Protein AF-A0A7X5CU36-F1 (afdb_monomer)

pLDDT: mean 70.58, std 16.24, range [32.16, 91.88]

Secondary structure (DSSP, 8-state):
------HHHHHHHHHHHHHHHHHHHHTTT---HHHHHHHHHHHHHHHHHHHHHHHHHHHHHHHHTT-PPPGGGGSTTTGGGGGS-HHHHHHHHHHHHHHHHHHHHHTS-HHHHGGG-HHIIIIIHHHHHHHHHHHHHHHHHHHHHHHHHHHHHHHHHHHHHH----HHHHHHHHGGGSTTTHHHHHHHHHHHHHHHHHHHHHHHHHHHHHTTSSSS--------------

Structure (mmCIF, N/CA/C/O backbone):
data_AF-A0A7X5CU36-F1
#
_entry.id   AF-A0A7X5CU36-F1
#
loop_
_atom_site.group_PDB
_atom_site.id
_atom_site.type_symbol
_atom_site.label_atom_id
_atom_site.label_alt_id
_atom_site.label_comp_id
_atom_site.label_asym_id
_atom_site.label_entity_id
_atom_site.label_seq_id
_atom_site.pdbx_PDB_ins_code
_atom_site.Cartn_x
_atom_site.Cartn_y
_atom_site.Cartn_z
_atom_site.occupancy
_atom_site.B_iso_or_equiv
_atom_site.auth_seq_id
_atom_site.auth_comp_id
_atom_site.auth_asym_id
_atom_site.auth_atom_id
_atom_site.pdbx_PDB_model_num
ATOM 1 N N . MET A 1 1 ? -14.085 -12.332 20.920 1.00 33.94 1 MET A N 1
ATOM 2 C CA . MET A 1 1 ? -12.745 -12.066 21.495 1.00 33.94 1 MET A CA 1
ATOM 3 C C . MET A 1 1 ? -11.730 -11.902 20.365 1.00 33.94 1 MET A C 1
ATOM 5 O O . MET A 1 1 ? -11.488 -12.863 19.649 1.00 33.94 1 MET A O 1
ATOM 9 N N . SER A 1 2 ? -11.186 -10.697 20.150 1.00 32.16 2 SER A N 1
ATOM 10 C CA . SER A 1 2 ? -10.068 -10.487 19.207 1.00 32.16 2 SER A CA 1
ATOM 11 C C . SER A 1 2 ? -8.787 -11.096 19.803 1.00 32.16 2 SER A C 1
ATOM 13 O O . SER A 1 2 ? -8.556 -10.913 21.005 1.00 32.16 2 SER A O 1
ATOM 15 N N . PRO A 1 3 ? -7.966 -11.843 19.040 1.00 40.19 3 PRO A N 1
ATOM 16 C CA . PRO A 1 3 ? -6.739 -12.416 19.572 1.00 40.19 3 PRO A CA 1
ATOM 17 C C . PRO A 1 3 ? -5.771 -11.280 19.917 1.00 40.19 3 PRO A C 1
ATOM 19 O O . PRO A 1 3 ? -5.198 -10.635 19.041 1.00 40.19 3 PRO A O 1
ATOM 22 N N . LYS A 1 4 ? -5.581 -11.029 21.219 1.00 43.53 4 LYS A N 1
ATOM 23 C CA . LYS A 1 4 ? -4.542 -10.127 21.726 1.00 43.53 4 LYS A CA 1
ATOM 24 C C . LYS A 1 4 ? -3.194 -10.634 21.212 1.00 43.53 4 LYS A C 1
ATOM 26 O O . LYS A 1 4 ? -2.665 -11.618 21.722 1.00 43.53 4 LYS A O 1
ATOM 31 N N . THR A 1 5 ? -2.624 -9.968 20.209 1.00 45.41 5 THR A N 1
ATOM 32 C CA . THR A 1 5 ? -1.250 -10.236 19.769 1.00 45.41 5 THR A CA 1
ATOM 33 C C . THR A 1 5 ? -0.328 -10.115 20.979 1.00 45.41 5 THR A C 1
ATOM 35 O O . THR A 1 5 ? -0.226 -9.035 21.571 1.00 45.41 5 THR A O 1
ATOM 38 N N . SER A 1 6 ? 0.297 -11.229 21.357 1.00 52.56 6 SER A N 1
ATOM 39 C CA . SER A 1 6 ? 1.203 -11.340 22.500 1.00 52.56 6 SER A CA 1
ATOM 40 C C . SER A 1 6 ? 2.282 -10.241 22.473 1.00 52.56 6 SER A C 1
ATOM 42 O O . SER A 1 6 ? 2.767 -9.900 21.391 1.00 52.56 6 SER A O 1
ATOM 44 N N . PRO A 1 7 ? 2.722 -9.704 23.629 1.00 46.00 7 PRO A N 1
ATOM 45 C CA . PRO A 1 7 ? 3.858 -8.781 23.703 1.00 46.00 7 PRO A CA 1
ATOM 46 C C . PRO A 1 7 ? 5.103 -9.312 22.975 1.00 46.00 7 PRO A C 1
ATOM 48 O O . PRO A 1 7 ? 5.815 -8.540 22.340 1.00 46.00 7 PRO A O 1
ATOM 51 N N . LYS A 1 8 ? 5.300 -10.640 22.966 1.00 42.56 8 LYS A N 1
ATOM 52 C CA . LYS A 1 8 ? 6.373 -11.317 22.219 1.00 42.56 8 LYS A CA 1
ATOM 53 C C . LYS A 1 8 ? 6.189 -11.215 20.699 1.00 42.56 8 LYS A C 1
ATOM 55 O O . LYS A 1 8 ? 7.165 -11.036 19.981 1.00 42.56 8 LYS A O 1
ATOM 60 N N . ALA A 1 9 ? 4.947 -11.260 20.210 1.00 42.34 9 ALA A N 1
ATOM 61 C CA . ALA A 1 9 ? 4.628 -11.080 18.792 1.00 42.34 9 ALA A CA 1
ATOM 62 C C . ALA A 1 9 ? 4.864 -9.630 18.340 1.00 42.34 9 ALA A C 1
ATOM 64 O O . ALA A 1 9 ? 5.397 -9.400 17.261 1.00 42.34 9 ALA A O 1
ATOM 65 N N . ARG A 1 10 ? 4.553 -8.647 19.194 1.00 43.94 10 ARG A N 1
ATOM 66 C CA . ARG A 1 10 ? 4.841 -7.225 18.933 1.00 43.94 10 ARG A CA 1
ATOM 67 C C . ARG A 1 10 ? 6.340 -6.936 18.881 1.00 43.94 10 ARG A C 1
ATOM 69 O O . ARG A 1 10 ? 6.784 -6.188 18.019 1.00 43.94 10 ARG A O 1
ATOM 76 N N . LEU A 1 11 ? 7.115 -7.574 19.758 1.00 44.25 11 LEU A N 1
ATOM 77 C CA . LEU A 1 11 ? 8.575 -7.468 19.786 1.00 44.25 11 LEU A CA 1
ATOM 78 C C . LEU A 1 11 ? 9.227 -8.174 18.586 1.00 44.25 11 LEU A C 1
ATOM 80 O O . LEU A 1 11 ? 10.192 -7.656 18.038 1.00 44.25 11 LEU A O 1
ATOM 84 N N . CYS A 1 12 ? 8.652 -9.288 18.115 1.00 46.81 12 CYS A N 1
ATOM 85 C CA . CYS A 1 12 ? 9.064 -9.925 16.860 1.00 46.81 12 CYS A CA 1
ATOM 86 C C . CYS A 1 12 ? 8.764 -9.045 15.644 1.00 46.81 12 CYS A C 1
ATOM 88 O O . CYS A 1 12 ? 9.614 -8.927 14.775 1.00 46.81 12 CYS A O 1
ATOM 90 N N . ILE A 1 13 ? 7.597 -8.394 15.590 1.00 50.75 13 ILE A N 1
ATOM 91 C CA . ILE A 1 13 ? 7.241 -7.479 14.493 1.00 50.75 13 ILE A CA 1
ATOM 92 C C . ILE A 1 13 ? 8.153 -6.245 14.504 1.00 50.75 13 ILE A C 1
ATOM 94 O O . ILE A 1 13 ? 8.653 -5.847 13.458 1.00 50.75 13 ILE A O 1
ATOM 98 N N . LEU A 1 14 ? 8.433 -5.668 15.676 1.00 45.59 14 LEU A N 1
ATOM 99 C CA . LEU A 1 14 ? 9.357 -4.539 15.806 1.00 45.59 14 LEU A CA 1
ATOM 100 C C . LEU A 1 14 ? 10.794 -4.939 15.431 1.00 45.59 14 LEU A C 1
ATOM 102 O O . LEU A 1 14 ? 11.442 -4.243 14.654 1.00 45.59 14 LEU A O 1
ATOM 106 N N . GLY A 1 15 ? 11.270 -6.085 15.929 1.00 44.53 15 GLY A N 1
ATOM 107 C CA . GLY A 1 15 ? 12.578 -6.643 15.578 1.00 44.53 15 GLY A CA 1
ATOM 108 C C . GLY A 1 15 ? 12.691 -6.967 14.089 1.00 44.53 15 GLY A C 1
ATOM 109 O O . GLY A 1 15 ? 13.729 -6.726 13.485 1.00 44.53 15 GLY A O 1
ATOM 110 N N . PHE A 1 16 ? 11.601 -7.418 13.474 1.00 54.62 16 PHE A N 1
ATOM 111 C CA . PHE A 1 16 ? 11.502 -7.661 12.041 1.00 54.62 16 PHE A CA 1
ATOM 112 C C . PHE A 1 16 ? 11.561 -6.361 11.229 1.00 54.62 16 PHE A C 1
ATOM 114 O O . PHE A 1 16 ? 12.322 -6.287 10.272 1.00 54.62 16 PHE A O 1
ATOM 121 N N . VAL A 1 17 ? 10.854 -5.301 11.631 1.00 53.34 17 VAL A N 1
ATOM 122 C CA . VAL A 1 17 ? 10.931 -3.994 10.951 1.00 53.34 17 VAL A CA 1
ATOM 123 C C . VAL A 1 17 ? 12.330 -3.379 11.073 1.00 53.34 17 VAL A C 1
ATOM 125 O O . VAL A 1 17 ? 12.865 -2.863 10.092 1.00 53.34 17 VAL A O 1
ATOM 128 N N . VAL A 1 18 ? 12.967 -3.491 12.241 1.00 51.66 18 VAL A N 1
ATOM 129 C CA . VAL A 1 18 ? 14.360 -3.056 12.430 1.00 51.66 18 VAL A CA 1
ATOM 130 C C . VAL A 1 18 ? 15.313 -3.905 11.585 1.00 51.66 18 VAL A C 1
ATOM 132 O O . VAL A 1 18 ? 16.200 -3.350 10.945 1.00 51.66 18 VAL A O 1
ATOM 135 N N . ALA A 1 19 ? 15.104 -5.221 11.496 1.00 50.25 19 ALA A N 1
ATOM 136 C CA . ALA A 1 19 ? 15.896 -6.107 10.644 1.00 50.25 19 ALA A CA 1
ATOM 137 C C . ALA A 1 19 ? 15.730 -5.799 9.147 1.00 50.25 19 ALA A C 1
ATOM 139 O O . ALA A 1 19 ? 16.697 -5.924 8.402 1.00 50.25 19 ALA A O 1
ATOM 140 N N . VAL A 1 20 ? 14.554 -5.341 8.705 1.00 52.56 20 VAL A N 1
ATOM 141 C CA . VAL A 1 20 ? 14.326 -4.868 7.329 1.00 52.56 20 VAL A CA 1
ATOM 142 C C . VAL A 1 20 ? 15.149 -3.611 7.050 1.00 52.56 20 VAL A C 1
ATOM 144 O O . VAL A 1 20 ? 15.861 -3.563 6.053 1.00 52.56 20 VAL A O 1
ATOM 147 N N . VAL A 1 21 ? 15.113 -2.618 7.943 1.00 51.22 21 VAL A N 1
ATOM 148 C CA . VAL A 1 21 ? 15.865 -1.360 7.778 1.00 51.22 21 VAL A CA 1
ATOM 149 C C . VAL A 1 21 ? 17.376 -1.601 7.861 1.00 51.22 21 VAL A C 1
ATOM 151 O O . VAL A 1 21 ? 18.130 -1.116 7.019 1.00 51.22 21 VAL A O 1
ATOM 154 N N . VAL A 1 22 ? 17.829 -2.400 8.829 1.00 47.78 22 VAL A N 1
ATOM 155 C CA . VAL A 1 22 ? 19.245 -2.756 9.006 1.00 47.78 22 VAL A CA 1
ATOM 156 C C . VAL A 1 22 ? 19.734 -3.654 7.867 1.00 47.78 22 VAL A C 1
ATOM 158 O O . VAL A 1 22 ? 20.825 -3.433 7.348 1.00 47.78 22 VAL A O 1
ATOM 161 N N . GLY A 1 23 ? 18.916 -4.605 7.412 1.00 49.00 23 GLY A N 1
ATOM 162 C CA . GLY A 1 23 ? 19.197 -5.448 6.250 1.00 49.00 23 GLY A CA 1
ATOM 163 C C . GLY A 1 23 ? 19.335 -4.636 4.964 1.00 49.00 23 GLY A C 1
ATOM 164 O O . GLY A 1 23 ? 20.225 -4.919 4.168 1.00 49.00 23 GLY A O 1
ATOM 165 N N . PHE A 1 24 ? 18.539 -3.572 4.804 1.00 48.06 24 PHE A N 1
ATOM 166 C CA . PHE A 1 24 ? 18.641 -2.626 3.686 1.00 48.06 24 PHE A CA 1
ATOM 167 C C . PHE A 1 24 ? 19.905 -1.743 3.751 1.00 48.06 24 PHE A C 1
ATOM 169 O O . PHE A 1 24 ? 20.459 -1.369 2.721 1.00 48.06 24 PHE A O 1
ATOM 176 N N . ILE A 1 25 ? 20.410 -1.437 4.952 1.00 48.59 25 ILE A N 1
ATOM 177 C CA . ILE A 1 25 ? 21.675 -0.703 5.148 1.00 48.59 25 ILE A CA 1
ATOM 178 C C . ILE A 1 25 ? 22.888 -1.618 4.901 1.00 48.59 25 ILE A C 1
ATOM 180 O O . ILE A 1 25 ? 23.865 -1.201 4.276 1.00 48.59 25 ILE A O 1
ATOM 184 N N . PHE A 1 26 ? 22.820 -2.884 5.324 1.00 43.81 26 PHE A N 1
ATOM 185 C CA . PHE A 1 26 ? 23.839 -3.901 5.018 1.00 43.81 26 PHE A CA 1
ATOM 186 C C . PHE A 1 26 ? 23.867 -4.291 3.525 1.00 43.81 26 PHE A C 1
ATOM 188 O O . PHE A 1 26 ? 24.919 -4.672 3.009 1.00 43.81 26 PHE A O 1
ATOM 195 N N . PH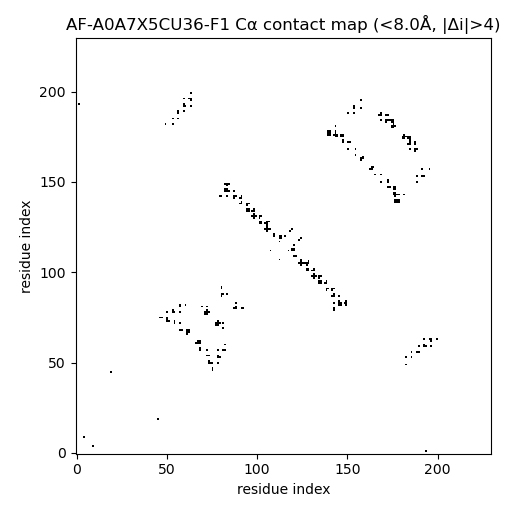E A 1 27 ? 22.743 -4.111 2.822 1.00 53.41 27 PHE A N 1
ATOM 196 C CA . PHE A 1 27 ? 22.527 -4.304 1.378 1.00 53.41 27 PHE A CA 1
ATOM 197 C C . PHE A 1 27 ? 23.510 -3.538 0.481 1.00 53.41 27 PHE A C 1
ATOM 199 O O . PHE A 1 27 ? 23.819 -3.987 -0.618 1.00 53.41 27 PHE A O 1
ATOM 206 N N . ILE A 1 28 ? 24.020 -2.389 0.940 1.00 51.84 28 ILE A N 1
ATOM 207 C CA . ILE A 1 28 ? 24.934 -1.544 0.154 1.00 51.84 28 ILE A CA 1
ATOM 208 C C . ILE A 1 28 ? 26.364 -2.112 0.149 1.00 51.84 28 ILE A C 1
ATOM 210 O O . ILE A 1 28 ? 27.177 -1.724 -0.688 1.00 51.84 28 ILE A O 1
ATOM 214 N N . ARG A 1 29 ? 26.704 -3.030 1.067 1.00 44.81 29 ARG A N 1
ATOM 215 C CA . ARG A 1 29 ? 28.112 -3.242 1.432 1.00 44.81 29 ARG A CA 1
ATOM 216 C C . ARG A 1 29 ? 28.726 -4.594 1.069 1.00 44.81 29 ARG A C 1
ATOM 218 O O . ARG A 1 29 ? 29.950 -4.664 1.072 1.00 44.81 29 ARG A O 1
ATOM 225 N N . ILE A 1 30 ? 27.964 -5.655 0.777 1.00 48.12 30 ILE A N 1
ATOM 226 C CA . ILE A 1 30 ? 28.557 -7.003 0.637 1.00 48.12 30 ILE A CA 1
ATOM 227 C C . ILE A 1 30 ? 27.942 -7.779 -0.532 1.00 48.12 30 ILE A C 1
ATOM 229 O O . ILE A 1 30 ? 26.810 -8.255 -0.463 1.00 48.12 30 ILE A O 1
ATOM 233 N N . GLY A 1 31 ? 28.718 -7.920 -1.607 1.00 53.03 31 GLY A N 1
ATOM 234 C CA . GLY A 1 31 ? 28.413 -8.790 -2.736 1.00 53.03 31 GLY A CA 1
ATOM 235 C C . GLY A 1 31 ? 29.077 -10.155 -2.584 1.00 53.03 31 GLY A C 1
ATOM 236 O O . GLY A 1 31 ? 30.293 -10.218 -2.477 1.00 53.03 31 GLY A O 1
ATOM 237 N N . ASP A 1 32 ? 28.278 -11.226 -2.627 1.00 52.44 32 ASP A N 1
ATOM 238 C CA . ASP A 1 32 ? 28.690 -12.531 -3.162 1.00 52.44 32 ASP A CA 1
ATOM 239 C C . ASP A 1 32 ? 27.472 -13.395 -3.557 1.00 52.44 32 ASP A C 1
ATOM 241 O O . ASP A 1 32 ? 26.329 -13.006 -3.337 1.00 52.44 32 ASP A O 1
ATOM 245 N N . SER A 1 33 ? 27.686 -14.497 -4.281 1.00 58.78 33 SER A N 1
ATOM 246 C CA . SER A 1 33 ? 26.651 -15.226 -5.054 1.00 58.78 33 SER A CA 1
ATOM 247 C C . SER A 1 33 ? 25.593 -16.019 -4.236 1.00 58.78 33 SER A C 1
ATOM 249 O O . SER A 1 33 ? 24.401 -15.870 -4.523 1.00 58.78 33 SER A O 1
ATOM 251 N N . PRO A 1 34 ? 25.932 -16.797 -3.183 1.00 57.16 34 PRO A N 1
ATOM 252 C CA . PRO A 1 34 ? 24.944 -17.577 -2.413 1.00 57.16 34 PRO A CA 1
ATOM 253 C C . PRO A 1 34 ? 24.046 -16.709 -1.523 1.00 57.16 34 PRO A C 1
ATOM 255 O O . PRO A 1 34 ? 22.888 -17.045 -1.268 1.00 57.16 34 PRO A O 1
ATOM 258 N N . THR A 1 35 ? 24.565 -15.562 -1.082 1.00 60.00 35 THR A N 1
ATOM 259 C CA . THR A 1 35 ? 23.809 -14.575 -0.309 1.00 60.00 35 THR A CA 1
ATOM 260 C C . THR A 1 35 ? 22.701 -13.938 -1.144 1.00 60.00 35 THR A C 1
ATOM 262 O O . THR A 1 35 ? 21.671 -13.591 -0.586 1.00 60.00 35 THR A O 1
ATOM 265 N N . ARG A 1 36 ? 22.800 -13.863 -2.479 1.00 56.72 36 ARG A N 1
ATOM 266 C CA . ARG A 1 36 ? 21.717 -13.296 -3.313 1.00 56.72 36 ARG A CA 1
ATOM 267 C C . ARG A 1 36 ? 20.438 -14.129 -3.273 1.00 56.72 36 ARG A C 1
ATOM 269 O O . ARG A 1 36 ? 19.358 -13.562 -3.165 1.00 56.72 36 ARG A O 1
ATOM 276 N N . ILE A 1 37 ? 20.539 -15.460 -3.323 1.00 60.34 37 ILE A N 1
ATOM 277 C CA . ILE A 1 37 ? 19.361 -16.346 -3.286 1.00 60.34 37 ILE A CA 1
ATOM 278 C C . ILE A 1 37 ? 18.686 -16.283 -1.915 1.00 60.34 37 ILE A C 1
ATOM 280 O O . ILE A 1 37 ? 17.467 -16.118 -1.844 1.00 60.34 37 ILE A O 1
ATOM 284 N N . SER A 1 38 ? 19.464 -16.351 -0.828 1.00 59.78 38 SER A N 1
ATOM 285 C CA . SER A 1 38 ? 18.905 -16.195 0.518 1.00 59.78 38 SER A CA 1
ATOM 286 C C . SER A 1 38 ? 18.280 -14.810 0.712 1.00 59.78 38 SER A C 1
ATOM 288 O O . SER A 1 38 ? 17.238 -14.706 1.358 1.00 59.78 38 SER A O 1
ATOM 290 N N . LEU A 1 39 ? 18.832 -13.766 0.086 1.00 59.72 39 LEU A N 1
ATOM 291 C CA . LEU A 1 39 ? 18.267 -12.416 0.081 1.00 59.72 39 LEU A CA 1
ATOM 292 C C . LEU A 1 39 ? 16.945 -12.336 -0.689 1.00 59.72 39 LEU A C 1
ATOM 294 O O . LEU A 1 39 ? 15.990 -11.796 -0.143 1.00 59.72 39 LEU A O 1
ATOM 298 N N . TYR A 1 40 ? 16.833 -12.914 -1.888 1.00 59.44 40 TYR A N 1
ATOM 299 C CA . TYR A 1 40 ? 15.558 -12.946 -2.621 1.00 59.44 40 TYR A CA 1
ATOM 300 C C . TYR A 1 40 ? 14.470 -13.678 -1.835 1.00 59.44 40 TYR A C 1
ATOM 302 O O . TYR A 1 40 ? 13.353 -13.175 -1.712 1.00 59.44 40 TYR A O 1
ATOM 310 N N . ILE A 1 41 ? 14.809 -14.830 -1.251 1.00 66.94 41 ILE A N 1
ATOM 311 C CA . ILE A 1 41 ? 13.888 -15.589 -0.398 1.00 66.94 41 ILE A CA 1
ATOM 312 C C . ILE A 1 41 ? 13.477 -14.742 0.810 1.00 66.94 41 ILE A C 1
ATOM 314 O O . ILE A 1 41 ? 12.288 -14.619 1.097 1.00 66.94 41 ILE A O 1
ATOM 318 N N . THR A 1 42 ? 14.436 -14.099 1.479 1.00 66.69 42 THR A N 1
ATOM 319 C CA . THR A 1 42 ? 14.168 -13.240 2.639 1.00 66.69 42 THR A CA 1
ATOM 320 C C . THR A 1 42 ? 13.279 -12.053 2.261 1.00 66.69 42 THR A C 1
ATOM 322 O O . THR A 1 42 ? 12.300 -11.790 2.953 1.00 66.69 42 THR A O 1
ATOM 325 N N . SER A 1 43 ? 13.533 -11.379 1.137 1.00 62.41 43 SER A N 1
ATOM 326 C CA . SER A 1 43 ? 12.700 -10.281 0.632 1.00 62.41 43 SER A CA 1
ATOM 327 C C . SER A 1 43 ? 11.276 -10.726 0.293 1.00 62.41 43 SER A C 1
ATOM 329 O O . SER A 1 43 ? 10.329 -10.012 0.618 1.00 62.41 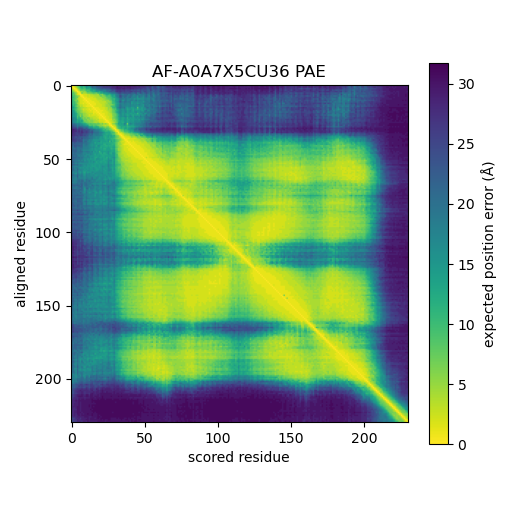43 SER A O 1
ATOM 331 N N . ILE A 1 44 ? 11.099 -11.909 -0.305 1.00 63.53 44 ILE A N 1
ATOM 332 C CA . ILE A 1 44 ? 9.772 -12.475 -0.594 1.00 63.53 44 ILE A CA 1
ATOM 333 C C . ILE A 1 44 ? 9.028 -12.784 0.705 1.00 63.53 44 ILE A C 1
ATOM 335 O O . ILE A 1 44 ? 7.874 -12.386 0.859 1.00 63.53 44 ILE A O 1
ATOM 339 N N . VAL A 1 45 ? 9.688 -13.445 1.661 1.00 70.38 45 VAL A N 1
ATOM 340 C CA . VAL A 1 45 ? 9.112 -13.725 2.985 1.00 70.38 45 VAL A CA 1
ATOM 341 C C . VAL A 1 45 ? 8.718 -12.420 3.675 1.00 70.38 45 VAL A C 1
ATOM 343 O O . VAL A 1 45 ? 7.626 -12.332 4.240 1.00 70.38 45 VAL A O 1
ATOM 346 N N . ILE A 1 46 ? 9.557 -11.385 3.572 1.00 68.88 46 ILE A N 1
ATOM 347 C CA . ILE A 1 46 ? 9.271 -10.078 4.158 1.00 68.88 46 ILE A CA 1
ATOM 348 C C . ILE A 1 46 ? 8.045 -9.432 3.513 1.00 68.88 46 ILE A C 1
ATOM 350 O O . ILE A 1 46 ? 7.152 -8.960 4.218 1.00 68.88 46 ILE A O 1
ATOM 354 N N . MET A 1 47 ? 7.988 -9.431 2.183 1.00 69.31 47 MET A N 1
ATOM 355 C CA . MET A 1 47 ? 6.874 -8.875 1.421 1.00 69.31 47 MET A CA 1
ATOM 356 C C . MET A 1 47 ? 5.559 -9.585 1.761 1.00 69.31 47 MET A C 1
ATOM 358 O O . MET A 1 47 ? 4.539 -8.926 1.964 1.00 69.31 47 MET A O 1
ATOM 362 N N . LEU A 1 48 ? 5.579 -10.916 1.875 1.00 69.12 48 LEU A N 1
ATOM 363 C CA . LEU A 1 48 ? 4.408 -11.704 2.259 1.00 69.12 48 LEU A CA 1
ATOM 364 C C . LEU A 1 48 ? 3.970 -11.390 3.692 1.00 69.12 48 LEU A C 1
ATOM 366 O O . LEU A 1 48 ? 2.791 -11.125 3.918 1.00 69.12 48 LEU A O 1
ATOM 370 N N . ALA A 1 49 ? 4.901 -11.352 4.647 1.00 74.25 49 ALA A N 1
ATOM 371 C CA . ALA A 1 49 ? 4.597 -11.015 6.037 1.00 74.25 49 ALA A CA 1
ATOM 372 C C . ALA A 1 49 ? 4.010 -9.598 6.172 1.00 74.25 49 ALA A C 1
ATOM 374 O O . ALA A 1 49 ? 2.999 -9.409 6.854 1.00 74.25 49 ALA A O 1
ATOM 375 N N . GLY A 1 50 ? 4.592 -8.617 5.474 1.00 73.12 50 GLY A N 1
ATOM 376 C CA . GLY A 1 50 ? 4.061 -7.257 5.387 1.00 73.12 50 GLY A CA 1
ATOM 377 C C . GLY A 1 50 ? 2.663 -7.226 4.767 1.00 73.12 50 GLY A C 1
ATOM 378 O O . GLY A 1 50 ? 1.763 -6.591 5.313 1.00 73.12 50 GLY A O 1
ATOM 379 N N . CYS A 1 51 ? 2.438 -7.983 3.690 1.00 74.69 51 CYS A N 1
ATOM 380 C CA . CYS A 1 51 ? 1.129 -8.089 3.049 1.00 74.69 51 CYS A CA 1
ATOM 381 C C . CYS A 1 51 ? 0.067 -8.650 4.006 1.00 74.69 51 CYS A C 1
ATOM 383 O O . CYS A 1 51 ? -0.990 -8.036 4.156 1.00 74.69 51 CYS A O 1
ATOM 385 N N . PHE A 1 52 ? 0.349 -9.752 4.711 1.00 79.94 52 PHE A N 1
ATOM 386 C CA . PHE A 1 52 ? -0.574 -10.314 5.704 1.00 79.94 52 PHE A CA 1
ATOM 387 C C . PHE A 1 52 ? -0.878 -9.324 6.832 1.00 79.94 52 PHE A C 1
ATOM 389 O O . PHE A 1 52 ? -2.041 -9.134 7.191 1.00 79.94 52 PHE A O 1
ATOM 396 N N . PHE A 1 53 ? 0.146 -8.645 7.353 1.00 81.75 53 PHE A N 1
ATOM 397 C CA . PHE A 1 53 ? -0.025 -7.657 8.413 1.00 81.75 53 PHE A CA 1
ATOM 398 C C . PHE A 1 53 ? -0.921 -6.484 7.983 1.00 81.75 53 PHE A C 1
ATOM 400 O O . PHE A 1 53 ? -1.859 -6.107 8.696 1.00 81.75 53 PHE A O 1
ATOM 407 N N . THR A 1 54 ? -0.655 -5.925 6.804 1.00 80.94 54 THR A N 1
ATOM 408 C CA . THR A 1 54 ? -1.440 -4.824 6.239 1.00 80.94 54 THR A CA 1
ATOM 409 C C . THR A 1 54 ? -2.863 -5.284 5.912 1.00 80.94 54 THR A C 1
ATOM 411 O O . THR A 1 54 ? -3.822 -4.577 6.210 1.00 80.94 54 THR A O 1
ATOM 414 N N . SER A 1 55 ? -3.026 -6.516 5.419 1.00 83.31 55 SER A N 1
ATOM 415 C CA . SER A 1 55 ? -4.329 -7.113 5.092 1.00 83.31 55 SER A CA 1
ATOM 416 C C . SER A 1 55 ? -5.236 -7.262 6.317 1.00 83.31 55 SER A C 1
ATOM 418 O O . SER A 1 55 ? -6.419 -6.910 6.279 1.00 83.31 55 SER A O 1
ATOM 420 N N . ASP A 1 56 ? -4.676 -7.732 7.434 1.00 85.62 56 ASP A N 1
ATOM 421 C CA . ASP A 1 56 ? -5.376 -7.807 8.719 1.00 85.62 56 ASP A CA 1
ATOM 422 C C . ASP A 1 56 ? -5.801 -6.423 9.215 1.00 85.62 56 ASP A C 1
ATOM 424 O O . ASP A 1 56 ? -6.922 -6.242 9.693 1.00 85.62 56 ASP A O 1
ATOM 428 N N . THR A 1 57 ? -4.911 -5.440 9.081 1.00 85.25 57 THR A N 1
ATOM 429 C CA . THR A 1 57 ? -5.179 -4.058 9.498 1.00 85.25 57 THR A CA 1
ATOM 430 C C . THR A 1 57 ? -6.303 -3.448 8.663 1.00 85.25 57 THR A C 1
ATOM 432 O O . THR A 1 57 ? -7.213 -2.830 9.207 1.00 85.25 57 THR A O 1
ATOM 435 N N . ILE A 1 58 ? -6.321 -3.707 7.355 1.00 86.06 58 ILE A N 1
ATOM 436 C CA . ILE A 1 58 ? -7.409 -3.281 6.469 1.00 86.06 58 ILE A CA 1
ATOM 437 C C . ILE A 1 58 ? -8.715 -3.980 6.821 1.00 86.06 58 ILE A C 1
ATOM 439 O O . ILE A 1 58 ? -9.761 -3.343 6.835 1.00 86.06 58 ILE A O 1
ATOM 443 N N . LYS A 1 59 ? -8.694 -5.270 7.169 1.00 86.81 59 LYS A N 1
ATOM 444 C CA . LYS A 1 59 ? -9.906 -5.952 7.642 1.00 86.81 59 LYS A CA 1
ATOM 445 C C . LYS A 1 59 ? -10.495 -5.263 8.878 1.00 86.81 59 LYS A C 1
ATOM 447 O O . LYS A 1 59 ? -11.715 -5.176 8.980 1.00 86.81 59 LYS A O 1
ATOM 452 N N . LEU A 1 60 ? -9.655 -4.788 9.799 1.00 86.00 60 LEU A N 1
ATOM 453 C CA . LEU A 1 60 ? -10.103 -4.010 10.958 1.00 86.00 60 LEU A CA 1
ATOM 454 C C . LEU A 1 60 ? -10.654 -2.643 10.550 1.00 86.00 60 LEU A C 1
ATOM 456 O O . LEU A 1 60 ? -11.712 -2.265 11.037 1.00 86.00 60 LEU A O 1
ATOM 460 N N . LEU A 1 61 ? -9.996 -1.951 9.619 1.00 86.06 61 LEU A N 1
ATOM 461 C CA . LEU A 1 61 ? -10.468 -0.670 9.090 1.00 86.06 61 LEU A CA 1
ATOM 462 C C . LEU A 1 61 ? -11.851 -0.801 8.426 1.00 86.06 61 LEU A C 1
ATOM 464 O O . LEU A 1 61 ? -12.745 -0.010 8.690 1.00 86.06 61 LEU A O 1
ATOM 468 N N . TYR A 1 62 ? -12.074 -1.850 7.633 1.00 87.25 62 TYR A N 1
ATOM 469 C CA . TYR A 1 62 ? -13.387 -2.122 7.037 1.00 87.25 62 TYR A CA 1
ATOM 470 C C . TYR A 1 62 ? -14.452 -2.441 8.080 1.00 87.25 62 TYR A C 1
ATOM 472 O O . TYR A 1 62 ? -15.583 -2.000 7.937 1.00 87.25 62 TYR A O 1
ATOM 480 N N . LYS A 1 63 ? -14.099 -3.183 9.137 1.00 86.50 63 LYS A N 1
ATOM 481 C CA . LYS A 1 63 ? -15.022 -3.422 10.253 1.00 86.50 63 LYS A CA 1
ATOM 482 C C . LYS A 1 63 ? -15.369 -2.141 11.002 1.00 86.50 63 LYS A C 1
ATOM 484 O O . LYS A 1 63 ? -16.495 -2.021 11.457 1.00 86.50 63 LYS A O 1
ATOM 489 N N . PHE A 1 64 ? -14.414 -1.224 11.137 1.00 84.25 64 PHE A N 1
ATOM 490 C CA . PHE A 1 64 ? -14.641 0.086 11.740 1.00 84.25 64 PHE A CA 1
ATOM 491 C C . PHE A 1 64 ? -15.639 0.914 10.918 1.00 84.25 64 PHE A C 1
ATOM 493 O O . PHE A 1 64 ? -16.557 1.479 11.493 1.00 84.25 64 PHE A O 1
ATOM 500 N N . TYR A 1 65 ? -15.538 0.884 9.587 1.00 83.19 65 TYR A N 1
ATOM 501 C CA . TYR A 1 65 ? -16.523 1.496 8.684 1.00 83.19 65 TYR A CA 1
ATOM 502 C C . TYR A 1 65 ? -17.768 0.626 8.414 1.00 83.19 65 TYR A C 1
ATOM 504 O O . TYR A 1 65 ? -18.515 0.922 7.486 1.00 83.19 65 TYR A O 1
ATOM 512 N N . GLU A 1 66 ? -17.970 -0.472 9.154 1.00 82.56 66 GLU A N 1
ATOM 513 C CA . GLU A 1 66 ? -19.106 -1.403 9.000 1.00 82.56 66 GLU A CA 1
ATOM 514 C C . GLU A 1 66 ? -19.280 -1.999 7.586 1.00 82.56 66 GLU A C 1
ATOM 516 O O . GLU A 1 66 ? -20.366 -2.386 7.157 1.00 82.56 66 GLU A O 1
ATOM 521 N N . GLN A 1 67 ? -18.182 -2.139 6.846 1.00 84.56 67 GLN A N 1
ATOM 522 C CA . GLN A 1 67 ? -18.164 -2.658 5.480 1.00 84.56 67 GLN A CA 1
ATOM 523 C C . GLN A 1 67 ? -17.551 -4.061 5.391 1.00 84.56 67 GLN A C 1
ATOM 525 O O . GLN A 1 67 ? -16.678 -4.470 6.165 1.00 84.56 67 GLN A O 1
ATOM 530 N N . LYS A 1 68 ? -17.950 -4.817 4.360 1.00 82.44 68 LYS A N 1
ATOM 531 C CA . LYS A 1 68 ? -17.341 -6.117 4.053 1.00 82.44 68 LYS A CA 1
ATOM 532 C C . LYS A 1 68 ? -15.972 -5.920 3.403 1.00 82.44 68 LYS A C 1
ATOM 534 O O . LYS A 1 68 ? -15.861 -5.408 2.294 1.00 82.44 68 LYS A O 1
ATOM 539 N N . ALA A 1 69 ? -14.930 -6.407 4.072 1.00 80.50 69 ALA A N 1
ATOM 540 C CA . ALA A 1 69 ? -13.571 -6.323 3.558 1.00 80.50 69 ALA A CA 1
ATOM 541 C C . ALA A 1 69 ? -13.401 -7.149 2.256 1.00 80.50 69 ALA A C 1
ATOM 543 O O . ALA A 1 69 ? -13.696 -8.353 2.261 1.00 80.50 69 ALA A O 1
ATOM 544 N N . PRO A 1 70 ? -12.876 -6.555 1.167 1.00 82.06 70 PRO A N 1
ATOM 545 C CA . PRO A 1 70 ? -12.705 -7.221 -0.127 1.00 82.06 70 PRO A CA 1
ATOM 546 C C . PRO A 1 70 ? -11.648 -8.327 -0.059 1.00 82.06 70 PRO A C 1
ATOM 548 O O . PRO A 1 70 ? -10.801 -8.317 0.836 1.00 82.06 70 PRO A O 1
ATOM 551 N N . TRP A 1 71 ? -11.683 -9.286 -0.990 1.00 75.75 71 TRP A N 1
ATOM 552 C CA . TRP A 1 71 ? -10.708 -10.389 -1.039 1.00 75.75 71 TRP A CA 1
ATOM 553 C C . TRP A 1 71 ? -9.366 -9.944 -1.635 1.00 75.75 71 TRP A C 1
ATOM 555 O O . TRP A 1 71 ? -8.315 -10.450 -1.255 1.00 75.75 71 TRP A O 1
ATOM 565 N N . GLN A 1 72 ? -9.381 -8.934 -2.506 1.00 72.94 72 GLN A N 1
ATOM 566 C CA . GLN A 1 72 ? -8.204 -8.395 -3.188 1.00 72.94 72 GLN A CA 1
ATOM 567 C C . GLN A 1 72 ? -7.177 -7.756 -2.229 1.00 72.94 72 GLN A C 1
ATOM 569 O O . GLN A 1 72 ? -6.054 -7.463 -2.633 1.00 72.94 72 GLN A O 1
ATOM 574 N N . ARG A 1 73 ? -7.511 -7.607 -0.937 1.00 75.75 73 ARG A N 1
ATOM 575 C CA . ARG A 1 73 ? -6.587 -7.185 0.132 1.00 75.75 73 ARG A CA 1
ATOM 576 C C . ARG A 1 73 ? -5.429 -8.158 0.398 1.00 75.75 73 ARG A C 1
ATOM 578 O O . ARG A 1 73 ? -4.587 -7.890 1.243 1.00 75.75 73 ARG A O 1
ATOM 585 N N . PHE A 1 74 ? -5.400 -9.327 -0.234 1.00 72.31 74 PHE A N 1
ATOM 586 C CA . PHE A 1 74 ? -4.274 -10.264 -0.120 1.00 72.31 74 PHE A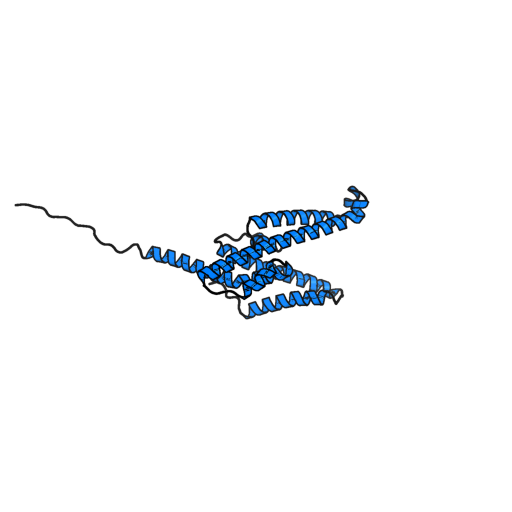 CA 1
ATOM 587 C C . PHE A 1 74 ? -3.221 -10.074 -1.222 1.00 72.31 74 PHE A C 1
ATOM 589 O O . PHE A 1 74 ? -2.234 -10.800 -1.261 1.00 72.31 74 PHE A O 1
ATOM 596 N N . ILE A 1 75 ? -3.410 -9.101 -2.119 1.00 71.88 75 ILE A N 1
ATOM 597 C CA . ILE A 1 75 ? -2.481 -8.816 -3.214 1.00 71.88 75 ILE A CA 1
ATOM 598 C C . ILE A 1 75 ? -1.506 -7.706 -2.765 1.00 71.88 75 ILE A C 1
ATOM 600 O O . ILE A 1 75 ? -1.969 -6.592 -2.532 1.00 71.88 75 ILE A O 1
ATOM 604 N N . PRO A 1 76 ? -0.179 -7.943 -2.671 1.00 64.19 76 PRO A N 1
ATOM 605 C CA . PRO A 1 76 ? 0.789 -7.038 -2.025 1.00 64.19 76 PRO A CA 1
ATOM 606 C C . PRO A 1 76 ? 0.783 -5.566 -2.470 1.00 64.19 76 PRO A C 1
ATOM 608 O O . PRO A 1 76 ? 1.040 -4.700 -1.645 1.00 64.19 76 PRO A O 1
ATOM 611 N N . VAL A 1 77 ? 0.446 -5.269 -3.729 1.00 69.44 77 VAL A N 1
ATOM 612 C CA . VAL A 1 77 ? 0.385 -3.888 -4.258 1.00 69.44 77 VAL A CA 1
ATOM 613 C C . VAL A 1 77 ? -1.000 -3.264 -4.091 1.00 69.44 77 VAL A C 1
ATOM 615 O O . VAL A 1 77 ? -1.140 -2.094 -3.753 1.00 69.44 77 VAL A O 1
ATOM 618 N N . ILE A 1 78 ? -2.039 -4.063 -4.314 1.00 77.50 78 ILE A N 1
ATOM 619 C CA . ILE A 1 78 ? -3.433 -3.617 -4.278 1.00 77.50 78 ILE A CA 1
ATOM 620 C C . ILE A 1 78 ? -3.934 -3.480 -2.835 1.00 77.50 78 ILE A C 1
ATOM 622 O O . ILE A 1 78 ? -4.847 -2.703 -2.564 1.00 77.50 78 ILE A O 1
ATOM 626 N N . ASN A 1 79 ? -3.338 -4.219 -1.899 1.00 80.81 79 ASN A N 1
ATOM 627 C CA . ASN A 1 79 ? -3.718 -4.231 -0.495 1.00 80.81 79 ASN A CA 1
ATOM 628 C C . ASN A 1 79 ? -3.824 -2.809 0.068 1.00 80.81 79 ASN A C 1
ATOM 630 O O . ASN A 1 79 ? -4.873 -2.410 0.560 1.00 80.81 79 ASN A O 1
ATOM 634 N N . GLU A 1 80 ? -2.792 -1.993 -0.126 1.00 81.44 80 GLU A N 1
ATOM 635 C CA . GLU A 1 80 ? -2.745 -0.625 0.397 1.00 81.44 80 GLU A CA 1
ATOM 636 C C . GLU A 1 80 ? -3.815 0.298 -0.207 1.00 81.44 80 GLU A C 1
ATOM 638 O O . GLU A 1 80 ? -4.257 1.242 0.443 1.00 81.44 80 GLU A O 1
ATOM 643 N N . PHE A 1 81 ? -4.322 -0.004 -1.407 1.00 87.31 81 PHE A N 1
ATOM 644 C CA . PHE A 1 81 ? -5.393 0.780 -2.035 1.00 87.31 81 PHE A CA 1
ATOM 645 C C . PHE A 1 81 ? -6.739 0.583 -1.332 1.00 87.31 81 PHE A C 1
ATOM 647 O O . PHE A 1 81 ? -7.664 1.382 -1.492 1.00 87.31 81 PHE A O 1
ATOM 654 N N . TYR A 1 82 ? -6.880 -0.495 -0.566 1.00 84.44 82 TYR A N 1
ATOM 655 C CA . TYR A 1 82 ? -8.062 -0.724 0.248 1.00 84.44 82 TYR A CA 1
ATOM 656 C C . TYR A 1 82 ? -7.973 -0.047 1.614 1.00 84.44 82 TYR A C 1
ATOM 658 O O . TYR A 1 82 ? -9.004 0.094 2.256 1.00 84.44 82 TYR A O 1
ATOM 666 N N . ALA A 1 83 ? -6.804 0.448 2.026 1.00 81.56 83 ALA A N 1
ATOM 667 C CA . ALA A 1 83 ? -6.681 1.272 3.228 1.00 81.56 83 ALA A CA 1
ATOM 668 C C . ALA A 1 83 ? -7.159 2.723 3.035 1.00 81.56 83 ALA A C 1
ATOM 670 O O . ALA A 1 83 ? -7.187 3.479 4.000 1.00 81.56 83 ALA A O 1
ATOM 671 N N . ILE A 1 84 ? -7.494 3.117 1.802 1.00 85.94 84 ILE A N 1
ATOM 672 C CA . ILE A 1 84 ? -7.834 4.494 1.430 1.00 85.94 84 ILE A CA 1
ATOM 673 C C . ILE A 1 84 ? -9.245 4.588 0.847 1.00 85.94 84 ILE A C 1
ATOM 675 O O . ILE A 1 84 ? -9.794 3.605 0.323 1.00 85.94 84 ILE A O 1
ATOM 679 N N . ASP A 1 85 ? -9.799 5.799 0.890 1.00 83.38 85 ASP A N 1
ATOM 680 C CA . ASP A 1 85 ? -11.098 6.124 0.308 1.00 83.38 85 ASP A CA 1
ATOM 681 C C . ASP A 1 85 ? -11.183 5.834 -1.189 1.00 83.38 85 ASP A C 1
ATOM 683 O O . ASP A 1 85 ? -10.202 5.883 -1.939 1.00 83.38 85 ASP A O 1
ATOM 687 N N . MET A 1 86 ? -12.415 5.613 -1.650 1.00 81.81 86 MET A N 1
ATOM 688 C CA . MET A 1 86 ? -12.706 5.247 -3.036 1.00 81.81 86 MET A CA 1
ATOM 689 C C . MET A 1 86 ? -12.197 6.278 -4.058 1.00 81.81 86 MET A C 1
ATOM 691 O O . MET A 1 86 ? -11.723 5.888 -5.125 1.00 81.81 86 MET A O 1
ATOM 695 N N . LYS A 1 87 ? -12.214 7.576 -3.717 1.00 83.56 87 LYS A N 1
ATOM 696 C CA . LYS A 1 87 ? -11.705 8.656 -4.583 1.00 83.56 87 LYS A CA 1
ATOM 697 C C . LYS A 1 87 ? -10.208 8.492 -4.881 1.00 83.56 87 LYS A C 1
ATOM 699 O O . LYS A 1 87 ? -9.804 8.526 -6.041 1.00 83.56 87 LYS A O 1
ATOM 704 N N . PHE A 1 88 ? -9.391 8.248 -3.852 1.00 86.62 88 PHE A N 1
ATOM 705 C CA . PHE A 1 88 ? -7.945 8.042 -4.007 1.00 86.62 88 PHE A CA 1
ATOM 706 C C . PHE A 1 88 ? -7.615 6.664 -4.586 1.00 86.62 88 PHE A C 1
ATOM 708 O O . PHE A 1 88 ? -6.657 6.525 -5.347 1.00 86.62 88 PHE A O 1
ATOM 715 N N . ARG A 1 89 ? -8.439 5.655 -4.283 1.00 86.44 89 ARG A N 1
ATOM 716 C CA . ARG A 1 89 ? -8.307 4.294 -4.815 1.00 86.44 89 ARG A CA 1
ATOM 717 C C . ARG A 1 89 ? -8.371 4.257 -6.339 1.00 86.44 89 ARG A C 1
ATOM 719 O O . ARG A 1 89 ? -7.521 3.625 -6.958 1.00 86.44 89 ARG A O 1
ATOM 726 N N . ILE A 1 90 ? -9.353 4.930 -6.945 1.00 88.50 90 ILE A N 1
ATOM 727 C CA . ILE A 1 90 ? -9.502 4.967 -8.411 1.00 88.50 90 ILE A CA 1
ATOM 728 C C . ILE A 1 90 ? -8.269 5.611 -9.054 1.00 88.50 90 ILE A C 1
ATOM 730 O O . ILE A 1 90 ? -7.706 5.051 -9.992 1.00 88.50 90 ILE A O 1
ATOM 734 N N . ALA A 1 91 ? -7.806 6.739 -8.508 1.00 89.19 91 ALA A N 1
ATOM 735 C CA . ALA A 1 91 ? -6.602 7.405 -8.996 1.00 89.19 91 ALA A CA 1
ATOM 736 C C . ALA A 1 91 ? -5.369 6.487 -8.905 1.00 89.19 91 ALA A C 1
ATOM 738 O O . ALA A 1 91 ? -4.660 6.314 -9.895 1.00 89.19 91 ALA A O 1
ATOM 739 N N . ALA A 1 92 ? -5.148 5.836 -7.757 1.00 90.50 92 ALA A N 1
ATOM 740 C CA . ALA A 1 92 ? -4.034 4.905 -7.571 1.00 90.50 92 ALA A CA 1
ATOM 741 C C . ALA A 1 92 ? -4.079 3.727 -8.565 1.00 90.50 92 ALA A C 1
ATOM 743 O O . ALA A 1 92 ? -3.045 3.362 -9.123 1.00 90.50 92 ALA A O 1
ATOM 744 N N . TYR A 1 93 ? -5.266 3.183 -8.857 1.00 88.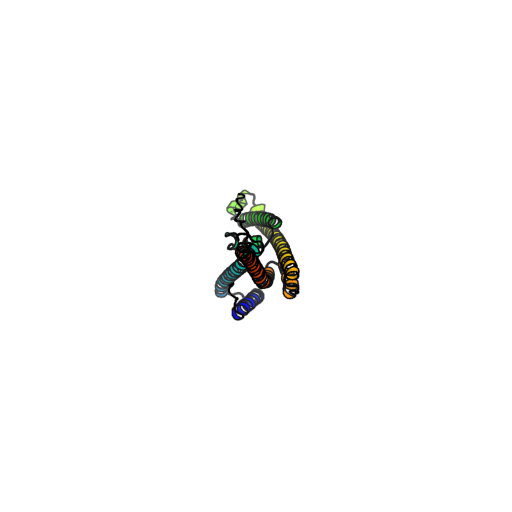75 93 TYR A N 1
ATOM 745 C CA . TYR A 1 93 ? -5.437 2.141 -9.876 1.00 88.75 93 TYR A CA 1
ATOM 746 C C . TYR A 1 93 ? -5.065 2.608 -11.283 1.00 88.75 93 TYR A C 1
ATOM 748 O O . TYR A 1 93 ? -4.392 1.871 -12.003 1.00 88.75 93 TYR A O 1
ATOM 756 N N . ILE A 1 94 ? -5.463 3.820 -11.676 1.00 90.69 94 ILE A N 1
ATOM 757 C CA . ILE A 1 94 ? -5.126 4.371 -12.995 1.00 90.69 94 ILE A CA 1
ATOM 758 C C . ILE A 1 94 ? -3.604 4.461 -13.152 1.00 90.69 94 ILE A C 1
ATOM 760 O O . ILE A 1 94 ? -3.053 3.962 -14.135 1.00 90.69 94 ILE A O 1
ATOM 764 N N . PHE A 1 95 ? -2.907 5.021 -12.159 1.00 91.88 95 PHE A N 1
ATOM 765 C CA . PHE A 1 95 ? -1.446 5.109 -12.199 1.00 91.88 95 PHE A CA 1
ATOM 766 C C . PHE A 1 95 ? -0.771 3.732 -12.136 1.00 91.88 95 PHE A C 1
ATOM 768 O O . PHE A 1 95 ? 0.225 3.524 -12.827 1.00 91.88 95 PHE A O 1
ATOM 775 N N . LEU A 1 96 ? -1.325 2.765 -11.396 1.00 88.06 96 LEU A N 1
ATOM 776 C CA . LEU A 1 96 ? -0.826 1.386 -11.392 1.00 88.06 96 LEU A CA 1
ATOM 777 C C . LEU A 1 96 ? -0.879 0.765 -12.796 1.00 88.06 96 LEU A C 1
ATOM 779 O O . LEU A 1 96 ? 0.107 0.175 -13.241 1.00 88.06 96 LEU A O 1
ATOM 783 N N . VAL A 1 97 ? -2.003 0.912 -13.504 1.00 87.00 97 VAL A N 1
ATOM 784 C CA . VAL A 1 97 ? -2.181 0.362 -14.858 1.00 87.00 97 VAL A CA 1
ATOM 785 C C . VAL A 1 97 ? -1.225 1.032 -15.843 1.00 87.00 97 VAL A C 1
ATOM 787 O O . VAL A 1 97 ? -0.515 0.335 -16.567 1.00 87.00 97 VAL A O 1
ATOM 790 N N . ILE A 1 98 ? -1.142 2.365 -15.826 1.00 88.81 98 ILE A N 1
ATOM 791 C CA . ILE A 1 98 ? -0.235 3.125 -16.698 1.00 88.81 98 ILE A CA 1
ATOM 792 C C . ILE A 1 98 ? 1.222 2.724 -16.444 1.00 88.81 98 ILE A C 1
ATOM 794 O O . ILE A 1 98 ? 1.941 2.395 -17.387 1.00 88.81 98 ILE A O 1
ATOM 798 N N . GLY A 1 99 ? 1.655 2.690 -15.180 1.00 86.62 99 GLY A N 1
ATOM 799 C CA . GLY A 1 99 ? 3.019 2.299 -14.819 1.00 86.62 99 GLY A CA 1
ATOM 800 C C . GLY A 1 99 ? 3.341 0.868 -15.248 1.00 86.62 99 GLY A C 1
ATOM 801 O O . GLY A 1 99 ? 4.435 0.596 -15.746 1.00 86.62 99 GLY A O 1
ATOM 802 N N . THR A 1 100 ? 2.369 -0.041 -15.132 1.00 83.56 100 THR A N 1
ATOM 803 C CA . THR A 1 100 ? 2.515 -1.432 -15.585 1.00 83.56 100 THR A CA 1
ATOM 804 C C . THR A 1 100 ? 2.699 -1.514 -17.099 1.00 83.56 100 THR A C 1
ATOM 806 O O . THR A 1 100 ? 3.628 -2.175 -17.554 1.00 83.56 100 THR A O 1
ATOM 809 N N . ILE A 1 101 ? 1.882 -0.806 -17.885 1.00 82.38 101 ILE A N 1
ATOM 810 C CA . ILE A 1 101 ? 2.004 -0.768 -19.353 1.00 82.38 101 ILE A CA 1
ATOM 811 C C . ILE A 1 101 ? 3.370 -0.208 -19.769 1.00 82.38 101 ILE A C 1
ATOM 813 O O . ILE A 1 101 ? 4.059 -0.818 -20.586 1.00 82.38 101 ILE A O 1
ATOM 817 N N . LEU A 1 102 ? 3.796 0.908 -19.169 1.00 81.81 102 LEU A N 1
ATOM 818 C CA . LEU A 1 102 ? 5.105 1.514 -19.436 1.00 81.81 102 LEU A CA 1
ATOM 819 C C . LEU A 1 102 ? 6.256 0.559 -19.101 1.00 81.81 102 LEU A C 1
ATOM 821 O O . LEU A 1 102 ? 7.205 0.439 -19.873 1.00 81.81 102 LEU A O 1
ATOM 825 N N . THR A 1 103 ? 6.145 -0.171 -17.988 1.00 77.69 103 THR A N 1
ATOM 826 C CA . THR A 1 103 ? 7.134 -1.182 -17.593 1.00 77.69 103 THR A CA 1
ATOM 827 C C . THR A 1 103 ? 7.187 -2.316 -18.606 1.00 77.69 103 THR A C 1
ATOM 829 O O . THR A 1 103 ? 8.273 -2.665 -19.059 1.00 77.69 103 THR A O 1
ATOM 832 N N . LEU A 1 104 ? 6.029 -2.858 -19.000 1.00 78.19 104 LEU A N 1
ATOM 833 C CA . LEU A 1 104 ? 5.933 -3.941 -19.978 1.00 78.19 104 LEU A CA 1
ATOM 834 C C . LEU A 1 104 ? 6.574 -3.547 -21.311 1.00 78.19 104 LEU A C 1
ATOM 836 O O . LEU A 1 104 ? 7.370 -4.314 -21.843 1.00 78.19 104 LEU A O 1
ATOM 840 N N . ILE A 1 105 ? 6.306 -2.335 -21.805 1.00 76.81 105 ILE A N 1
ATOM 841 C CA . ILE A 1 105 ? 6.939 -1.811 -23.024 1.00 76.81 105 ILE A CA 1
ATOM 842 C C . ILE A 1 105 ? 8.451 -1.629 -22.815 1.00 76.81 105 ILE A C 1
ATOM 844 O O . ILE A 1 105 ? 9.255 -2.014 -23.669 1.00 76.81 105 ILE A O 1
ATOM 848 N N . GLY A 1 106 ? 8.854 -1.099 -21.658 1.00 76.00 106 GLY A N 1
ATOM 849 C CA . GLY A 1 106 ? 10.251 -0.879 -21.289 1.00 76.00 106 GLY A CA 1
ATOM 850 C C . GLY A 1 106 ? 11.087 -2.161 -21.236 1.00 76.00 106 GLY A C 1
ATOM 851 O O . GLY A 1 106 ? 12.259 -2.132 -21.611 1.00 76.00 106 GLY A O 1
ATOM 852 N N . ILE A 1 107 ? 10.492 -3.301 -20.873 1.00 77.88 107 ILE A N 1
ATOM 853 C CA . ILE A 1 107 ? 11.174 -4.607 -20.803 1.00 77.88 107 ILE A CA 1
ATOM 854 C C . ILE A 1 107 ? 11.031 -5.463 -22.070 1.00 77.88 107 ILE A C 1
ATOM 856 O O . ILE A 1 107 ? 11.565 -6.571 -22.101 1.00 77.88 107 ILE A O 1
ATOM 860 N N . LEU A 1 108 ? 10.339 -4.985 -23.115 1.00 73.75 108 LEU A N 1
ATOM 861 C CA . LEU A 1 108 ? 10.183 -5.765 -24.348 1.00 73.75 108 LEU A CA 1
ATOM 862 C C . LEU A 1 108 ? 11.554 -6.158 -24.947 1.00 73.75 108 LEU A C 1
ATOM 864 O O . LEU A 1 108 ? 12.501 -5.364 -24.899 1.00 73.75 108 LEU A O 1
ATOM 868 N N . PRO A 1 109 ? 11.681 -7.355 -25.545 1.00 72.50 109 PRO A N 1
ATOM 869 C CA . PRO A 1 109 ? 12.887 -7.757 -26.262 1.00 72.50 109 PRO A CA 1
ATOM 870 C C . PRO A 1 109 ? 13.234 -6.789 -27.398 1.00 72.50 109 PRO A C 1
ATOM 872 O O . PRO A 1 109 ? 12.345 -6.258 -28.068 1.00 72.50 109 PRO A O 1
ATOM 875 N N . TYR A 1 110 ? 14.532 -6.615 -27.661 1.00 68.19 110 TYR A N 1
ATOM 876 C CA . TYR A 1 110 ? 15.032 -5.727 -28.718 1.00 68.19 110 TYR A CA 1
ATOM 877 C C . TYR A 1 110 ? 14.390 -6.017 -30.086 1.00 68.19 110 TYR A C 1
ATOM 879 O O . TYR A 1 110 ? 13.976 -5.088 -30.769 1.00 68.19 110 TYR A O 1
ATOM 887 N N . SER A 1 111 ? 14.196 -7.296 -30.433 1.00 68.00 111 SER A N 1
ATOM 888 C CA . SER A 1 111 ? 13.585 -7.734 -31.699 1.00 68.00 111 SER A CA 1
ATOM 889 C C . SER A 1 111 ? 12.160 -7.223 -31.932 1.00 68.00 111 SER A C 1
ATOM 891 O O . SER A 1 111 ? 11.732 -7.118 -33.074 1.00 68.00 111 SER A O 1
ATOM 893 N N . ILE A 1 112 ? 11.409 -6.937 -30.864 1.00 75.31 112 ILE A N 1
ATOM 894 C CA . ILE A 1 112 ? 10.061 -6.358 -30.961 1.00 75.31 112 ILE A CA 1
ATOM 895 C C . ILE A 1 112 ? 10.160 -4.831 -31.009 1.00 75.31 112 ILE A C 1
ATOM 897 O O . ILE A 1 112 ? 9.402 -4.176 -31.717 1.00 75.31 112 ILE A O 1
ATOM 901 N N . LYS A 1 113 ? 11.114 -4.253 -30.274 1.00 72.25 113 LYS A N 1
ATOM 902 C CA . LYS A 1 113 ? 11.313 -2.802 -30.215 1.00 72.25 113 LYS A CA 1
ATOM 903 C C . LYS A 1 113 ? 11.841 -2.217 -31.522 1.00 72.25 113 LYS A C 1
ATOM 905 O O . LYS A 1 113 ? 11.439 -1.112 -31.865 1.00 72.25 113 LYS A O 1
ATOM 910 N N . SER A 1 114 ? 12.675 -2.949 -32.260 1.00 74.31 114 SER A N 1
ATOM 911 C CA . SER A 1 114 ? 13.203 -2.505 -33.559 1.00 74.31 114 SER A CA 1
ATOM 912 C C . SER A 1 114 ? 12.106 -2.266 -34.604 1.00 74.31 114 SER A C 1
ATOM 914 O O . SER A 1 114 ? 12.289 -1.442 -35.493 1.00 74.31 114 SER A O 1
ATOM 916 N N . ILE A 1 115 ? 10.926 -2.883 -34.450 1.00 81.50 115 ILE A N 1
ATOM 917 C CA . ILE A 1 115 ? 9.740 -2.619 -35.287 1.00 81.50 115 ILE A CA 1
ATOM 918 C C . ILE A 1 115 ? 9.274 -1.156 -35.154 1.00 81.50 115 ILE A C 1
ATOM 920 O O . ILE A 1 115 ? 8.756 -0.582 -36.108 1.00 81.50 115 ILE A O 1
ATOM 924 N N . PHE A 1 116 ? 9.486 -0.535 -33.990 1.00 76.44 116 PHE A N 1
ATOM 925 C CA . PHE A 1 116 ? 9.140 0.864 -33.715 1.00 76.44 116 PHE A CA 1
ATOM 926 C C . PHE A 1 116 ? 10.278 1.848 -34.051 1.00 76.44 116 PHE A C 1
ATOM 928 O O . PHE A 1 116 ? 10.115 3.053 -33.863 1.00 76.44 116 PHE A O 1
ATOM 935 N N . GLY A 1 117 ? 11.414 1.349 -34.554 1.00 79.25 117 GLY A N 1
ATOM 936 C CA . GLY A 1 117 ? 12.584 2.131 -34.955 1.00 79.25 117 GLY A CA 1
ATOM 937 C C . GLY A 1 117 ? 13.809 1.921 -34.059 1.00 79.25 117 GLY A C 1
ATOM 938 O O . GLY A 1 117 ? 13.700 1.702 -32.850 1.00 79.25 117 GLY A O 1
ATOM 939 N N . ASP A 1 118 ? 14.997 2.033 -34.655 1.00 75.19 118 ASP A N 1
ATOM 940 C CA . ASP A 1 118 ? 16.272 1.719 -33.994 1.00 75.19 118 ASP A CA 1
ATOM 941 C C . ASP A 1 118 ? 16.559 2.618 -32.784 1.00 75.19 118 ASP A C 1
ATOM 943 O O . ASP A 1 118 ? 17.001 2.124 -31.748 1.00 75.19 118 ASP A O 1
ATOM 947 N N . THR A 1 119 ? 16.222 3.912 -32.863 1.00 75.12 119 THR A N 1
ATOM 948 C CA . THR A 1 119 ? 16.355 4.869 -31.747 1.00 75.12 119 THR A CA 1
ATOM 949 C C . THR A 1 119 ? 15.479 4.487 -30.550 1.00 75.12 119 THR A C 1
ATOM 951 O O . THR A 1 119 ? 15.886 4.610 -29.394 1.00 75.12 119 THR A O 1
ATOM 954 N N . PHE A 1 120 ? 14.270 3.979 -30.806 1.00 72.38 120 PHE A N 1
ATOM 955 C CA . PHE A 1 120 ? 13.388 3.498 -29.745 1.00 72.38 120 PHE A CA 1
ATOM 956 C C . PHE A 1 120 ? 13.907 2.187 -29.138 1.00 72.38 120 PHE A C 1
ATOM 958 O O . PHE A 1 120 ? 13.819 1.978 -27.926 1.00 72.38 120 PHE A O 1
ATOM 965 N N . ALA A 1 121 ? 14.494 1.320 -29.963 1.00 68.75 121 ALA A N 1
ATOM 966 C CA . ALA A 1 121 ? 15.054 0.050 -29.522 1.00 68.75 121 ALA A CA 1
ATOM 967 C C . ALA A 1 121 ? 16.292 0.214 -28.628 1.00 68.75 121 ALA A C 1
ATOM 969 O O . ALA A 1 121 ? 16.453 -0.555 -27.675 1.00 68.75 121 ALA A O 1
ATOM 970 N N . THR A 1 122 ? 17.128 1.222 -28.886 1.00 70.88 122 THR A N 1
ATOM 971 C CA . THR A 1 122 ? 18.333 1.503 -28.093 1.00 70.88 122 THR A CA 1
ATOM 972 C C . THR A 1 122 ? 18.048 2.319 -26.833 1.00 70.88 122 THR A C 1
ATOM 974 O O . THR A 1 122 ? 18.505 1.938 -25.757 1.00 70.88 122 THR A O 1
ATOM 977 N N . GLU A 1 123 ? 17.268 3.400 -26.923 1.00 77.69 123 GLU A N 1
ATOM 978 C CA . GLU A 1 123 ? 17.110 4.363 -25.816 1.00 77.69 123 GLU A CA 1
ATOM 979 C C . GLU A 1 123 ? 15.701 4.385 -25.209 1.00 77.69 123 GLU A C 1
ATOM 981 O O . GLU A 1 123 ? 15.529 4.662 -24.018 1.00 77.69 123 GLU A O 1
ATOM 986 N N . GLY A 1 124 ? 14.675 4.027 -25.988 1.00 75.06 124 GLY A N 1
ATOM 987 C CA . GLY A 1 124 ? 13.269 4.080 -25.567 1.00 75.06 124 GLY A CA 1
ATOM 988 C C . GLY A 1 124 ? 12.967 3.223 -24.336 1.00 75.06 124 GLY A C 1
ATOM 989 O O . GLY A 1 124 ? 12.150 3.600 -23.499 1.00 75.06 124 GLY A O 1
ATOM 990 N N . SER A 1 125 ? 13.691 2.116 -24.162 1.00 78.25 125 SER A N 1
ATOM 991 C CA . SER A 1 125 ? 13.600 1.252 -22.976 1.00 78.25 125 SER A CA 1
ATOM 992 C C . SER A 1 125 ? 13.881 2.012 -21.677 1.00 78.25 125 SER A C 1
ATOM 994 O O . SER A 1 125 ? 13.139 1.875 -20.705 1.00 78.25 125 SER A O 1
ATOM 996 N N . TYR A 1 126 ? 14.939 2.828 -21.667 1.00 78.88 126 TYR A N 1
ATOM 997 C CA . TYR A 1 126 ? 15.334 3.607 -20.499 1.00 78.88 126 TYR A CA 1
ATOM 998 C C . TYR A 1 126 ? 14.288 4.677 -20.182 1.00 78.88 126 TYR A C 1
ATOM 1000 O O . TYR A 1 126 ? 13.836 4.770 -19.041 1.00 78.88 126 TYR A O 1
ATOM 1008 N N . PHE A 1 127 ? 13.834 5.426 -21.193 1.00 83.75 127 PHE A N 1
ATOM 1009 C CA . PHE A 1 127 ? 12.813 6.460 -21.011 1.00 83.75 127 PHE A CA 1
ATOM 1010 C C . PHE A 1 127 ? 11.475 5.891 -20.527 1.00 83.75 127 PHE A C 1
ATOM 1012 O O . PHE A 1 127 ? 10.860 6.468 -19.632 1.00 83.75 127 PHE A O 1
ATOM 1019 N N . MET A 1 128 ? 11.047 4.741 -21.055 1.00 83.31 128 MET A N 1
ATOM 1020 C CA . MET A 1 128 ? 9.817 4.073 -20.617 1.00 83.31 128 MET A CA 1
ATOM 1021 C C . MET A 1 128 ? 9.909 3.587 -19.167 1.00 83.31 128 MET A C 1
ATOM 1023 O O . MET A 1 128 ? 8.968 3.779 -18.397 1.00 83.31 128 MET A O 1
ATOM 1027 N N . LEU A 1 129 ? 11.046 3.013 -18.762 1.00 79.62 129 LEU A N 1
ATOM 1028 C CA . LEU A 1 129 ? 11.265 2.592 -17.374 1.00 79.62 129 LEU A CA 1
ATOM 1029 C C . LEU A 1 129 ? 11.380 3.787 -16.420 1.00 79.62 129 LEU A C 1
ATOM 1031 O O . LEU A 1 129 ? 10.846 3.740 -15.312 1.00 79.62 129 LEU A O 1
ATOM 1035 N N . PHE A 1 130 ? 12.017 4.876 -16.850 1.00 81.94 130 PHE A N 1
ATOM 1036 C CA . PHE A 1 130 ? 12.081 6.115 -16.078 1.00 81.94 130 PHE A CA 1
ATOM 1037 C C . PHE A 1 130 ? 10.691 6.746 -15.903 1.00 81.94 130 PHE A C 1
ATOM 1039 O O . PHE A 1 130 ? 10.312 7.120 -14.792 1.00 81.94 130 PHE A O 1
ATOM 1046 N N . ALA A 1 131 ? 9.885 6.789 -16.966 1.00 86.38 131 ALA A N 1
ATOM 1047 C CA . ALA A 1 131 ? 8.497 7.237 -16.897 1.00 86.38 131 ALA A CA 1
ATOM 1048 C C . ALA A 1 131 ? 7.655 6.339 -15.973 1.00 86.38 131 ALA A C 1
ATOM 1050 O O . ALA A 1 131 ? 6.908 6.850 -15.138 1.00 86.38 131 ALA A O 1
ATOM 1051 N N . ALA A 1 132 ? 7.819 5.013 -16.055 1.00 82.50 132 ALA A N 1
ATOM 1052 C CA . ALA A 1 132 ? 7.165 4.071 -15.148 1.00 82.50 132 ALA A CA 1
ATOM 1053 C C . ALA A 1 132 ? 7.551 4.326 -13.683 1.00 82.50 132 ALA A C 1
ATOM 1055 O O . ALA A 1 132 ? 6.680 4.338 -12.813 1.00 82.50 132 ALA A O 1
ATOM 1056 N N . PHE A 1 133 ? 8.830 4.593 -13.404 1.00 85.56 133 PHE A N 1
ATOM 1057 C CA . PHE A 1 133 ? 9.309 4.926 -12.063 1.00 85.56 133 PHE A CA 1
ATOM 1058 C C . PHE A 1 133 ? 8.634 6.187 -11.503 1.00 85.56 133 PHE A C 1
ATOM 1060 O O . PHE A 1 133 ? 8.152 6.167 -10.370 1.00 85.56 133 PHE A O 1
ATOM 1067 N N . ILE A 1 134 ? 8.526 7.255 -12.302 1.00 89.81 134 ILE A N 1
ATOM 1068 C CA . ILE A 1 134 ? 7.813 8.482 -11.905 1.00 89.81 134 ILE A CA 1
ATOM 1069 C C . ILE A 1 134 ? 6.337 8.183 -11.623 1.00 89.81 134 ILE A C 1
ATOM 1071 O O . ILE A 1 134 ? 5.808 8.598 -10.591 1.00 89.81 134 ILE A O 1
ATOM 1075 N N . VAL A 1 135 ? 5.677 7.431 -12.507 1.00 90.50 135 VAL A N 1
ATOM 1076 C CA . VAL A 1 135 ? 4.262 7.055 -12.366 1.00 90.50 135 VAL A CA 1
ATOM 1077 C C . VAL A 1 135 ? 4.018 6.254 -11.084 1.00 90.50 135 VAL A C 1
ATOM 1079 O O . VAL A 1 135 ? 3.092 6.568 -10.331 1.00 90.50 135 VAL A O 1
ATOM 1082 N N . PHE A 1 136 ? 4.868 5.271 -10.780 1.00 87.12 136 PHE A N 1
ATOM 1083 C CA . PHE A 1 136 ? 4.785 4.539 -9.517 1.00 87.12 136 PHE A CA 1
ATOM 1084 C C . PHE A 1 136 ? 5.085 5.434 -8.313 1.00 87.12 136 PHE A C 1
ATOM 1086 O O . PHE A 1 136 ? 4.423 5.294 -7.287 1.00 87.12 136 PHE A O 1
ATOM 1093 N N . GLY A 1 137 ? 6.014 6.385 -8.426 1.00 87.12 137 GLY A N 1
ATOM 1094 C CA . GLY A 1 137 ? 6.266 7.387 -7.388 1.00 87.12 137 GLY A CA 1
ATOM 1095 C C . GLY A 1 137 ? 5.022 8.222 -7.064 1.00 87.12 137 GLY A C 1
ATOM 1096 O O . GLY A 1 137 ? 4.653 8.355 -5.897 1.00 87.12 137 GLY A O 1
ATOM 1097 N N . ILE A 1 138 ? 4.318 8.713 -8.088 1.00 89.88 138 ILE A N 1
ATOM 1098 C CA . ILE A 1 138 ? 3.062 9.467 -7.928 1.00 89.88 138 ILE A CA 1
ATOM 1099 C C . ILE A 1 138 ? 1.982 8.592 -7.283 1.00 89.88 138 ILE A C 1
ATOM 1101 O O . ILE A 1 138 ? 1.356 9.004 -6.306 1.00 89.88 138 ILE A O 1
ATOM 1105 N N . MET A 1 139 ? 1.796 7.366 -7.783 1.00 91.56 139 MET A N 1
ATOM 1106 C CA . MET A 1 139 ? 0.863 6.391 -7.206 1.00 91.56 139 MET A CA 1
ATOM 1107 C C . MET A 1 139 ? 1.130 6.189 -5.710 1.00 91.56 139 MET A C 1
ATOM 1109 O O . MET A 1 139 ? 0.210 6.217 -4.893 1.00 91.56 139 MET A O 1
ATOM 1113 N N . GLN A 1 140 ? 2.398 6.026 -5.344 1.00 88.69 140 GLN A N 1
ATOM 1114 C CA . GLN A 1 140 ? 2.814 5.834 -3.966 1.00 88.69 140 GLN A CA 1
ATOM 1115 C C . GLN A 1 140 ? 2.500 7.043 -3.077 1.00 88.69 140 GLN A C 1
ATOM 1117 O O . GLN A 1 140 ? 2.046 6.853 -1.949 1.00 88.69 140 GLN A O 1
ATOM 1122 N N . ILE A 1 141 ? 2.674 8.268 -3.577 1.00 89.12 141 ILE A N 1
ATOM 1123 C CA . ILE A 1 141 ? 2.300 9.492 -2.853 1.00 89.12 141 ILE A CA 1
ATOM 1124 C C . ILE A 1 141 ? 0.783 9.551 -2.633 1.00 89.12 141 ILE A C 1
ATOM 1126 O O . ILE A 1 141 ? 0.346 9.828 -1.517 1.00 89.12 141 ILE A O 1
ATOM 1130 N N . ILE A 1 142 ? -0.023 9.234 -3.653 1.00 91.00 142 ILE A N 1
ATOM 1131 C CA . ILE A 1 142 ? -1.495 9.218 -3.556 1.00 91.00 142 ILE A CA 1
ATOM 1132 C C . ILE A 1 142 ? -1.960 8.252 -2.462 1.00 91.00 142 ILE A C 1
ATOM 1134 O O . ILE A 1 142 ? -2.754 8.628 -1.599 1.00 91.00 142 ILE A O 1
ATOM 1138 N N . VAL A 1 143 ? -1.439 7.021 -2.466 1.00 89.62 143 VAL A N 1
ATOM 1139 C CA . VAL A 1 143 ? -1.764 6.017 -1.439 1.00 89.62 143 VAL A CA 1
ATOM 1140 C C . VAL A 1 143 ? -1.324 6.488 -0.056 1.00 89.62 143 VAL A C 1
ATOM 1142 O O . VAL A 1 143 ? -2.044 6.297 0.926 1.00 89.62 143 VAL A O 1
ATOM 1145 N N . GLY A 1 144 ? -0.167 7.141 0.028 1.00 88.44 144 GLY A N 1
ATOM 1146 C CA . GLY A 1 144 ? 0.349 7.673 1.279 1.00 88.44 144 GLY A CA 1
ATOM 1147 C C . GLY A 1 144 ? -0.521 8.780 1.873 1.00 88.44 144 GLY A C 1
ATOM 1148 O O . GLY A 1 144 ? -0.864 8.712 3.051 1.00 88.44 144 GLY A O 1
ATOM 1149 N N . ILE A 1 145 ? -0.955 9.743 1.056 1.00 89.12 145 ILE A N 1
ATOM 1150 C CA . ILE A 1 145 ? -1.889 10.802 1.472 1.00 89.12 145 ILE A CA 1
ATOM 1151 C C . ILE A 1 145 ? -3.235 10.201 1.890 1.00 89.12 145 ILE A C 1
ATOM 1153 O O . ILE A 1 145 ? -3.757 10.549 2.946 1.00 89.12 145 ILE A O 1
ATOM 1157 N N . GLY A 1 146 ? -3.784 9.269 1.105 1.00 88.50 146 GLY A N 1
ATOM 1158 C CA . GLY A 1 146 ? -5.045 8.611 1.452 1.00 88.50 146 GLY A CA 1
ATOM 1159 C C . GLY A 1 146 ? -4.958 7.846 2.777 1.00 88.50 146 GLY A C 1
ATOM 1160 O O . GLY A 1 146 ? -5.874 7.907 3.590 1.00 88.50 146 GLY A O 1
ATOM 1161 N N . THR A 1 147 ? -3.829 7.178 3.031 1.00 87.69 147 THR A N 1
ATOM 1162 C CA . THR A 1 147 ? -3.597 6.452 4.290 1.00 87.69 147 THR A CA 1
ATOM 1163 C C . THR A 1 147 ? -3.461 7.423 5.462 1.00 87.69 147 THR A C 1
ATOM 1165 O O . THR A 1 147 ? -3.993 7.163 6.538 1.00 87.69 147 THR A O 1
ATOM 1168 N N . PHE A 1 148 ? -2.788 8.561 5.265 1.00 88.06 148 PHE A N 1
ATOM 1169 C CA . PHE A 1 148 ? -2.687 9.612 6.276 1.00 88.06 148 PHE A CA 1
ATOM 1170 C C . PHE A 1 148 ? -4.064 10.140 6.698 1.00 88.06 148 PHE A C 1
ATOM 1172 O O . PHE A 1 148 ? -4.316 10.299 7.892 1.00 88.06 148 PHE A O 1
ATOM 1179 N N . LEU A 1 149 ? -4.955 10.379 5.730 1.00 87.06 149 LEU A N 1
ATOM 1180 C CA . LEU A 1 149 ? -6.320 10.836 5.994 1.00 87.06 149 LEU A CA 1
ATOM 1181 C C . LEU A 1 149 ? -7.123 9.790 6.775 1.00 87.06 149 LEU A C 1
ATOM 1183 O O . LEU A 1 149 ? -7.657 10.119 7.826 1.00 87.06 149 LEU A O 1
ATOM 1187 N N . ALA A 1 150 ? -7.085 8.518 6.368 1.00 86.00 150 ALA A N 1
ATOM 1188 C CA . ALA A 1 150 ? -7.758 7.446 7.109 1.00 86.00 150 ALA A CA 1
ATOM 1189 C C . ALA A 1 150 ? -7.260 7.331 8.566 1.00 86.00 150 ALA A C 1
ATOM 1191 O O . ALA A 1 150 ? -8.033 7.095 9.493 1.00 86.00 150 ALA A O 1
ATOM 1192 N N . ILE A 1 151 ? -5.957 7.527 8.798 1.00 85.62 151 ILE A N 1
ATOM 1193 C CA . ILE A 1 151 ? -5.383 7.548 10.152 1.00 85.62 151 ILE A CA 1
ATOM 1194 C C . ILE A 1 151 ? -5.900 8.745 10.958 1.00 85.62 151 ILE A C 1
ATOM 1196 O O . ILE A 1 151 ? -6.140 8.615 12.161 1.00 85.62 151 ILE A O 1
ATOM 1200 N N . LYS A 1 152 ? -6.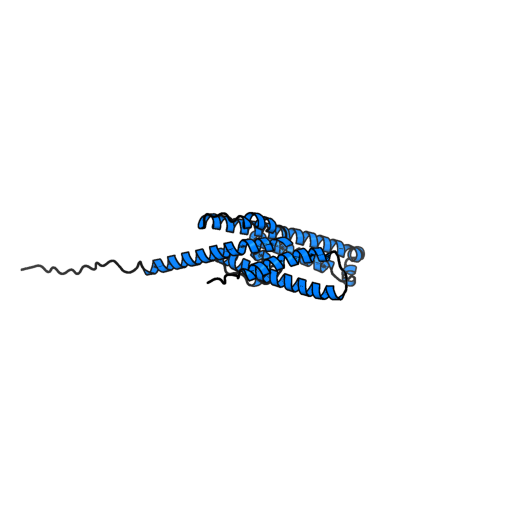039 9.908 10.315 1.00 85.81 152 LYS A N 1
ATOM 1201 C CA . LYS A 1 152 ? -6.574 11.113 10.945 1.00 85.81 152 LYS A CA 1
ATOM 1202 C C . LYS A 1 152 ? -8.026 10.895 11.380 1.00 85.81 152 LYS A C 1
ATOM 1204 O O . LYS A 1 152 ? -8.323 11.180 12.535 1.00 85.81 152 LYS A O 1
ATOM 1209 N N . ASP A 1 153 ? -8.861 10.309 10.527 1.00 85.62 153 ASP A N 1
ATOM 1210 C CA . ASP A 1 153 ? -10.267 10.021 10.843 1.00 85.62 153 ASP A CA 1
ATOM 1211 C C . ASP A 1 153 ? -10.387 9.073 12.045 1.00 85.62 153 ASP A C 1
ATOM 1213 O O . ASP A 1 153 ? -11.087 9.359 13.014 1.00 85.62 153 ASP A O 1
ATOM 1217 N N . VAL A 1 154 ? -9.613 7.981 12.051 1.00 85.00 154 VAL A N 1
ATOM 1218 C CA . VAL A 1 154 ? -9.576 7.040 13.185 1.00 85.00 154 VAL A CA 1
ATOM 1219 C C . VAL A 1 154 ? -9.102 7.723 14.471 1.00 85.00 154 VAL A C 1
ATOM 1221 O O . VAL A 1 154 ? -9.568 7.393 15.563 1.00 85.00 154 VAL A O 1
ATOM 1224 N N . LYS A 1 155 ? -8.162 8.670 14.371 1.00 84.62 155 LYS A N 1
ATOM 1225 C CA . LYS A 1 155 ? -7.700 9.440 15.528 1.00 84.62 155 LYS A CA 1
ATOM 1226 C C . LYS A 1 155 ? -8.802 10.359 16.063 1.00 84.62 155 LYS A C 1
ATOM 1228 O O . LYS A 1 155 ? -8.943 10.460 17.280 1.00 84.62 155 LYS A O 1
ATOM 1233 N N . GLU A 1 156 ? -9.519 11.057 15.190 1.00 85.00 156 GLU A N 1
ATOM 1234 C CA . GLU A 1 156 ? -10.608 11.956 15.587 1.00 85.00 156 GLU A CA 1
ATOM 1235 C C . GLU A 1 156 ? -11.727 11.176 16.284 1.00 85.00 156 GLU A C 1
ATOM 1237 O O . GLU A 1 156 ? -12.118 11.549 17.392 1.00 85.00 156 GLU A O 1
ATOM 1242 N N . GLU A 1 157 ? -12.121 10.027 15.734 1.00 83.94 157 GLU A N 1
ATOM 1243 C CA . GLU A 1 157 ? -13.121 9.152 16.356 1.00 83.94 157 GLU A CA 1
ATOM 1244 C C . GLU A 1 157 ? -12.648 8.606 17.712 1.00 83.94 157 GLU A C 1
ATOM 1246 O O . GLU A 1 157 ? -13.393 8.578 18.692 1.00 83.94 157 GLU A O 1
ATOM 1251 N N . TRP A 1 158 ? -11.371 8.225 17.819 1.00 84.88 158 TRP A N 1
ATOM 1252 C CA . TRP A 1 158 ? -10.797 7.810 19.098 1.00 84.88 158 TRP A CA 1
ATOM 1253 C C . TRP A 1 158 ? -10.862 8.914 20.153 1.00 84.88 158 TRP A C 1
ATOM 1255 O O . TRP A 1 158 ? -11.216 8.656 21.305 1.00 84.88 158 TRP A O 1
ATOM 1265 N N . MET A 1 159 ? -10.492 10.139 19.779 1.00 83.94 159 MET A N 1
ATOM 1266 C CA . MET A 1 159 ? -10.555 11.281 20.688 1.00 83.94 159 MET A CA 1
ATOM 1267 C C . MET A 1 159 ? -11.990 11.548 21.136 1.00 83.94 159 MET A C 1
ATOM 1269 O O . MET A 1 159 ? -12.195 11.842 22.311 1.00 83.94 159 MET A O 1
ATOM 1273 N N . HIS A 1 160 ? -12.957 11.406 20.231 1.00 84.06 160 HIS A N 1
ATOM 1274 C CA . HIS A 1 160 ? -14.372 11.588 20.526 1.00 84.06 160 HIS A CA 1
ATOM 1275 C C . HIS A 1 160 ? -14.908 10.531 21.508 1.00 84.06 160 HIS A C 1
ATOM 1277 O O . HIS A 1 160 ? -15.543 10.886 22.498 1.00 84.06 160 HIS A O 1
ATOM 1283 N N . LEU A 1 161 ? -14.610 9.246 21.286 1.00 80.12 161 LEU A N 1
ATOM 1284 C CA . LEU A 1 161 ? -15.179 8.151 22.085 1.00 80.12 161 LEU A CA 1
ATOM 1285 C C . LEU A 1 161 ? -14.414 7.851 23.382 1.00 80.12 161 LEU A C 1
ATOM 1287 O O . LEU A 1 161 ? -15.013 7.454 24.378 1.00 80.12 161 LEU A O 1
ATOM 1291 N N . ILE A 1 162 ? -13.085 7.982 23.374 1.00 79.38 162 ILE A N 1
ATOM 1292 C CA . ILE A 1 162 ? -12.217 7.530 24.478 1.00 79.38 162 ILE A CA 1
ATOM 1293 C C . ILE A 1 162 ? -11.591 8.719 25.221 1.00 79.38 162 ILE A C 1
ATOM 1295 O O . ILE A 1 162 ? -11.156 8.570 26.363 1.00 79.38 162 ILE A O 1
ATOM 1299 N N . GLY A 1 163 ? -11.527 9.906 24.608 1.00 74.31 163 GLY A N 1
ATOM 1300 C CA . GLY A 1 163 ? -11.055 11.126 25.274 1.00 74.31 163 GLY A CA 1
ATOM 1301 C C . GLY A 1 163 ? -9.558 11.150 25.605 1.00 74.31 163 GLY A C 1
ATOM 1302 O O . GLY A 1 163 ? -9.124 11.955 26.426 1.00 74.31 163 GLY A O 1
ATOM 1303 N N . THR A 1 164 ? -8.744 10.276 24.997 1.00 76.19 164 THR A N 1
ATOM 1304 C CA . THR A 1 164 ? -7.293 10.194 25.258 1.00 76.19 164 THR A CA 1
ATOM 1305 C C . THR A 1 164 ? -6.474 10.363 23.984 1.00 76.19 164 THR A C 1
ATOM 1307 O O . THR A 1 164 ? -6.759 9.724 22.975 1.00 76.19 164 THR A O 1
ATOM 1310 N N . ASP A 1 165 ? -5.417 11.183 24.025 1.00 69.25 165 ASP A N 1
ATOM 1311 C CA . ASP A 1 165 ? -4.544 11.366 22.858 1.00 69.25 165 ASP A CA 1
ATOM 1312 C C . ASP A 1 165 ? -3.636 10.150 22.652 1.00 69.25 165 ASP A C 1
ATOM 1314 O O . ASP A 1 165 ? -2.975 9.655 23.571 1.00 69.25 165 ASP A O 1
ATOM 1318 N N . ILE A 1 166 ? -3.556 9.687 21.407 1.00 69.31 166 ILE A N 1
ATOM 1319 C CA . ILE A 1 166 ? -2.654 8.610 21.013 1.00 69.31 166 ILE A CA 1
ATOM 1320 C C . ILE A 1 166 ? -1.395 9.232 20.420 1.00 69.31 166 ILE A C 1
ATOM 1322 O O . ILE A 1 166 ? -1.241 9.354 19.200 1.00 69.31 166 ILE A O 1
ATOM 1326 N N . GLY A 1 167 ? -0.452 9.584 21.296 1.00 60.94 167 GLY A N 1
ATOM 1327 C CA . GLY A 1 167 ? 0.790 10.259 20.900 1.00 60.94 167 GLY A CA 1
ATOM 1328 C C . GLY A 1 167 ? 1.579 9.533 19.798 1.00 60.94 167 GLY A C 1
ATOM 1329 O O . GLY A 1 167 ? 2.175 10.170 18.932 1.00 60.94 167 GLY A O 1
ATOM 1330 N N . MET A 1 168 ? 1.522 8.197 19.759 1.00 65.56 168 MET A N 1
ATOM 1331 C CA . MET A 1 168 ? 2.277 7.392 18.791 1.00 65.56 168 MET A CA 1
ATOM 1332 C C . MET A 1 168 ? 1.683 7.421 17.369 1.00 65.56 168 MET A C 1
ATOM 1334 O O . MET A 1 168 ? 2.434 7.332 16.401 1.00 65.56 168 MET A O 1
ATOM 1338 N N . ILE A 1 169 ? 0.365 7.615 17.215 1.00 68.06 169 ILE A N 1
ATOM 1339 C CA . ILE A 1 169 ? -0.272 7.738 15.889 1.00 68.06 169 ILE A CA 1
ATOM 1340 C C . ILE A 1 169 ? 0.088 9.063 15.228 1.00 68.06 169 ILE A C 1
ATOM 1342 O O . ILE A 1 169 ? 0.261 9.106 14.016 1.00 68.06 169 ILE A O 1
ATOM 1346 N N . LYS A 1 170 ? 0.238 10.145 16.000 1.00 63.50 170 LYS A N 1
ATOM 1347 C CA . LYS A 1 170 ? 0.545 11.469 15.440 1.00 63.50 170 LYS A CA 1
ATOM 1348 C C . LYS A 1 170 ? 1.884 11.472 14.694 1.00 63.50 170 LYS A C 1
ATOM 1350 O O . LYS A 1 170 ? 1.983 12.031 13.608 1.00 63.50 170 LYS A O 1
ATOM 1355 N N . ILE A 1 171 ? 2.892 10.814 15.268 1.00 67.62 171 ILE A N 1
ATOM 1356 C CA . ILE A 1 171 ? 4.240 10.722 14.690 1.00 67.62 171 ILE A CA 1
ATOM 1357 C C . ILE A 1 171 ? 4.278 9.653 13.594 1.00 67.62 171 ILE A C 1
ATOM 1359 O O . ILE A 1 171 ? 4.753 9.914 12.491 1.00 67.62 171 ILE A O 1
ATOM 1363 N N . LEU A 1 172 ? 3.740 8.458 13.865 1.00 74.81 172 LEU A N 1
ATOM 1364 C CA . LEU A 1 172 ? 3.804 7.351 12.909 1.00 74.81 172 LEU A CA 1
ATOM 1365 C C . LEU A 1 172 ? 2.831 7.504 11.736 1.00 74.81 172 LEU A C 1
ATOM 1367 O O . LEU A 1 172 ? 3.064 6.929 10.677 1.00 74.81 172 LEU A O 1
ATOM 1371 N N . GLY A 1 173 ? 1.778 8.305 11.883 1.00 73.81 173 GLY A N 1
ATOM 1372 C CA . GLY A 1 173 ? 0.850 8.648 10.811 1.00 73.81 173 GLY A CA 1
ATOM 1373 C C . GLY A 1 173 ? 1.531 9.439 9.701 1.00 73.81 173 GLY A C 1
ATOM 1374 O O . GLY A 1 173 ? 1.332 9.119 8.536 1.00 73.81 173 GLY A O 1
ATOM 1375 N N . ALA A 1 174 ? 2.415 10.387 10.030 1.00 75.00 174 ALA A N 1
ATOM 1376 C CA . ALA A 1 174 ? 3.154 11.168 9.031 1.00 75.00 174 ALA A CA 1
ATOM 1377 C C . ALA A 1 174 ? 4.034 10.292 8.116 1.00 75.00 174 ALA A C 1
ATOM 1379 O O . ALA A 1 174 ? 4.210 10.596 6.937 1.00 75.0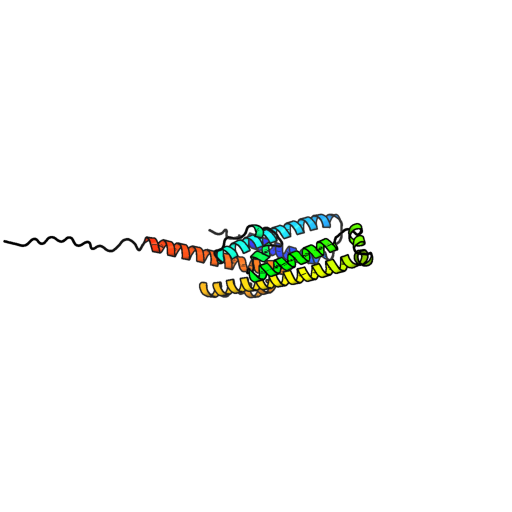0 174 ALA A O 1
ATOM 1380 N N . PHE A 1 175 ? 4.523 9.156 8.625 1.00 81.00 175 PHE A N 1
ATOM 1381 C CA . PHE A 1 175 ? 5.300 8.198 7.836 1.00 81.00 175 PHE A CA 1
ATOM 1382 C C . PHE A 1 175 ? 4.491 7.446 6.773 1.00 81.00 175 PHE A C 1
ATOM 1384 O O . PHE A 1 175 ? 5.092 6.803 5.916 1.00 81.00 175 PHE A O 1
ATOM 1391 N N . SER A 1 176 ? 3.161 7.567 6.762 1.00 80.81 176 SER A N 1
ATOM 1392 C CA . SER A 1 176 ? 2.309 6.905 5.766 1.00 80.81 176 SER A CA 1
ATOM 1393 C C . SER A 1 176 ? 2.557 7.411 4.344 1.00 80.81 176 SER A C 1
ATOM 1395 O O . SER A 1 176 ? 2.388 6.657 3.384 1.00 80.81 176 SER A O 1
ATOM 1397 N N . ILE A 1 177 ? 3.039 8.649 4.201 1.00 80.81 177 ILE A N 1
ATOM 1398 C CA . ILE A 1 177 ? 3.395 9.245 2.909 1.00 80.81 177 ILE A CA 1
ATOM 1399 C C . ILE A 1 177 ? 4.577 8.503 2.270 1.00 80.81 177 ILE A C 1
ATOM 1401 O O . ILE A 1 177 ? 4.606 8.318 1.054 1.00 80.81 177 ILE A O 1
ATOM 1405 N N . LEU A 1 178 ? 5.522 8.018 3.080 1.00 77.00 178 LEU A N 1
ATOM 1406 C CA . LEU A 1 178 ? 6.729 7.346 2.608 1.00 77.00 178 LEU A CA 1
ATOM 1407 C C . LEU A 1 178 ? 6.481 5.836 2.446 1.00 77.00 178 LEU A C 1
ATOM 1409 O O . LEU A 1 178 ? 6.243 5.161 3.447 1.00 77.00 178 LEU A O 1
ATOM 1413 N N . PRO A 1 179 ? 6.603 5.261 1.233 1.00 71.31 179 PRO A N 1
ATOM 1414 C CA . PRO A 1 179 ? 6.211 3.870 0.964 1.00 71.31 179 PRO A CA 1
ATOM 1415 C C . PRO A 1 179 ? 6.860 2.840 1.889 1.00 71.31 179 PRO A C 1
ATOM 1417 O O . PRO A 1 179 ? 6.186 1.970 2.425 1.00 71.31 179 PRO A O 1
ATOM 1420 N N . VAL A 1 180 ? 8.165 2.975 2.142 1.00 71.56 180 VAL A N 1
ATOM 1421 C CA . VAL A 1 180 ? 8.924 2.032 2.982 1.00 71.56 180 VAL A CA 1
ATOM 1422 C C . VAL A 1 180 ? 8.541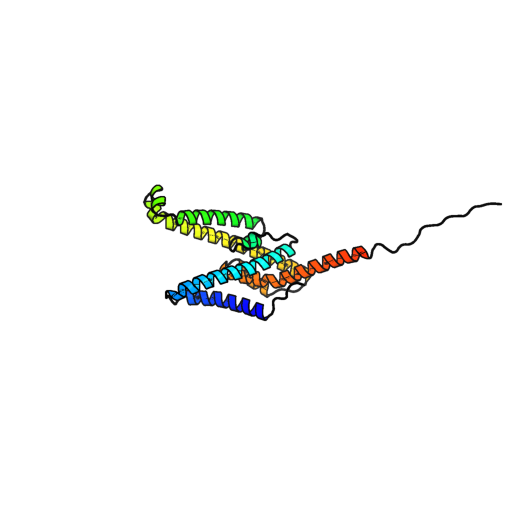 2.143 4.462 1.00 71.56 180 VAL A C 1
ATOM 1424 O O . VAL A 1 180 ? 8.567 1.151 5.187 1.00 71.56 180 VAL A O 1
ATOM 1427 N N . LEU A 1 181 ? 8.161 3.337 4.925 1.00 74.75 181 LEU A N 1
ATOM 1428 C CA . LEU A 1 181 ? 7.824 3.581 6.329 1.00 74.75 181 LEU A CA 1
ATOM 1429 C C . LEU A 1 181 ? 6.324 3.426 6.621 1.00 74.75 181 LEU A C 1
ATOM 1431 O O . LEU A 1 181 ? 5.942 3.341 7.787 1.00 74.75 181 LEU A O 1
ATOM 1435 N N . ARG A 1 182 ? 5.475 3.308 5.593 1.00 81.88 182 ARG A N 1
ATOM 1436 C CA . ARG A 1 182 ? 4.012 3.179 5.714 1.00 81.88 182 ARG A CA 1
ATOM 1437 C C . ARG A 1 182 ? 3.569 1.990 6.566 1.00 81.88 182 ARG A C 1
ATOM 1439 O O . ARG A 1 182 ? 2.559 2.069 7.263 1.00 81.88 182 ARG A O 1
ATOM 1446 N N . ILE A 1 183 ? 4.355 0.914 6.592 1.00 77.81 183 ILE A N 1
ATOM 1447 C CA . ILE A 1 183 ? 4.102 -0.242 7.463 1.00 77.81 183 ILE A CA 1
ATOM 1448 C C . ILE A 1 183 ? 4.064 0.136 8.953 1.00 77.81 183 ILE A C 1
ATOM 1450 O O . ILE A 1 183 ? 3.271 -0.420 9.714 1.00 77.81 183 ILE A O 1
ATOM 1454 N N . LEU A 1 184 ? 4.860 1.128 9.370 1.00 77.94 184 LEU A N 1
ATOM 1455 C CA . LEU A 1 184 ? 4.851 1.649 10.739 1.00 77.94 184 LEU A CA 1
ATOM 1456 C C . LEU A 1 184 ? 3.537 2.366 11.054 1.00 77.94 184 LEU A C 1
ATOM 1458 O O . LEU A 1 184 ? 3.028 2.259 12.169 1.00 77.94 184 LEU A O 1
ATOM 1462 N N . SER A 1 185 ? 2.968 3.059 10.069 1.00 81.81 185 SER A N 1
ATOM 1463 C CA . SER A 1 185 ? 1.670 3.722 10.187 1.00 81.81 185 SER A CA 1
ATOM 1464 C C . SER A 1 185 ? 0.544 2.702 10.360 1.00 81.81 185 SER A C 1
ATOM 1466 O O . SER A 1 185 ? -0.271 2.848 11.270 1.00 81.81 185 SER A O 1
ATOM 1468 N N . TYR A 1 186 ? 0.547 1.613 9.580 1.00 82.88 186 TYR A N 1
ATOM 1469 C CA . TYR A 1 186 ? -0.393 0.501 9.781 1.00 82.88 186 TYR A CA 1
ATOM 1470 C C . TYR A 1 186 ? -0.221 -0.153 11.158 1.00 82.88 186 TYR A C 1
ATOM 1472 O O . TYR A 1 186 ? -1.205 -0.476 11.825 1.00 82.88 186 TYR A O 1
ATOM 1480 N N . TYR A 1 187 ? 1.021 -0.294 11.630 1.00 80.88 187 TYR A N 1
ATOM 1481 C CA . TYR A 1 187 ? 1.290 -0.817 12.967 1.00 80.88 187 TYR A CA 1
ATOM 1482 C C . TYR A 1 187 ? 0.731 0.076 14.077 1.00 80.88 187 TYR A C 1
ATOM 1484 O O . TYR A 1 187 ? 0.108 -0.423 15.019 1.00 80.88 187 TYR A O 1
ATOM 1492 N N . ALA A 1 188 ? 0.892 1.392 13.942 1.00 78.06 188 ALA A N 1
ATOM 1493 C CA . ALA A 1 188 ? 0.331 2.364 14.872 1.00 78.06 188 ALA A CA 1
ATOM 1494 C C . ALA A 1 188 ? -1.204 2.328 14.900 1.00 78.06 188 ALA A C 1
ATOM 1496 O O . ALA A 1 188 ? -1.792 2.475 15.970 1.00 78.06 188 ALA A O 1
ATOM 1497 N N . LEU A 1 189 ? -1.838 2.095 13.745 1.00 81.81 189 LEU A N 1
ATOM 1498 C CA . LEU A 1 189 ? -3.292 2.107 13.572 1.00 81.81 189 LEU A CA 1
ATOM 1499 C C . LEU A 1 189 ? -3.991 0.860 14.142 1.00 81.81 189 LEU A C 1
ATOM 1501 O O . LEU A 1 189 ? -5.156 0.920 14.532 1.00 81.81 189 LEU A O 1
ATOM 1505 N N . ARG A 1 190 ? -3.280 -0.269 14.248 1.00 83.50 190 ARG A N 1
ATOM 1506 C CA . ARG A 1 190 ? -3.879 -1.566 14.600 1.00 83.50 190 ARG A CA 1
ATOM 1507 C C . ARG A 1 190 ? -4.520 -1.612 15.990 1.00 83.50 190 ARG A C 1
ATOM 1509 O O . ARG A 1 190 ? -5.680 -1.985 16.110 1.00 83.50 190 ARG A O 1
ATOM 1516 N N . LYS A 1 191 ? -3.788 -1.231 17.044 1.00 82.00 191 LYS A N 1
ATOM 1517 C CA . LYS A 1 191 ? -4.320 -1.217 18.425 1.00 82.00 191 LYS A CA 1
ATOM 1518 C C . LYS A 1 191 ? -5.537 -0.273 18.580 1.00 82.00 191 LYS A C 1
ATOM 1520 O O . LYS A 1 191 ? -6.510 -0.683 19.216 1.00 82.00 191 LYS A O 1
ATOM 1525 N N . PRO A 1 192 ? -5.503 0.953 18.031 1.00 81.56 192 PRO A N 1
ATOM 1526 C CA . PRO A 1 192 ? -6.650 1.855 18.007 1.00 81.56 192 PRO A CA 1
ATOM 1527 C C . PRO A 1 192 ? -7.884 1.231 17.356 1.00 81.56 192 PRO A C 1
ATOM 1529 O O . PRO A 1 192 ? -8.932 1.142 17.991 1.00 81.56 192 PRO A O 1
ATOM 1532 N N . LEU A 1 193 ? -7.729 0.703 16.137 1.00 84.12 193 LEU A N 1
ATOM 1533 C CA . LEU A 1 193 ? -8.813 0.054 15.400 1.00 84.12 193 LEU A CA 1
ATOM 1534 C C . LEU A 1 193 ? -9.391 -1.152 16.141 1.00 84.12 193 LEU A C 1
ATOM 1536 O O . LEU A 1 193 ? -10.606 -1.282 16.228 1.00 84.12 193 LEU A O 1
ATOM 1540 N N . ASP A 1 194 ? -8.546 -2.016 16.710 1.00 85.81 194 ASP A N 1
ATOM 1541 C CA . ASP A 1 194 ? -9.007 -3.170 17.495 1.00 85.81 194 ASP A CA 1
ATOM 1542 C C . ASP A 1 194 ? -9.915 -2.745 18.662 1.00 85.81 194 ASP A C 1
ATOM 1544 O O . ASP A 1 194 ? -10.880 -3.439 18.982 1.00 85.81 194 ASP A O 1
ATOM 1548 N N . THR A 1 195 ? -9.613 -1.611 19.298 1.00 82.06 195 THR A N 1
ATOM 1549 C CA . THR A 1 195 ? -10.386 -1.114 20.445 1.00 82.06 195 THR A CA 1
ATOM 1550 C C . THR A 1 195 ? -11.691 -0.470 19.987 1.00 82.06 195 THR A C 1
ATOM 1552 O O . THR A 1 195 ? -12.730 -0.769 20.562 1.00 82.06 195 THR A O 1
ATOM 1555 N N . LEU A 1 196 ? -11.657 0.352 18.934 1.00 83.56 196 LEU A N 1
ATOM 1556 C CA . LEU A 1 196 ? -12.851 1.000 18.379 1.00 83.56 196 LEU A CA 1
ATOM 1557 C C . LEU A 1 196 ? -13.839 -0.026 17.820 1.00 83.56 196 LEU A C 1
ATOM 1559 O O . LEU A 1 196 ? -15.024 0.017 18.125 1.00 83.56 196 LEU A O 1
ATOM 1563 N N . VAL A 1 197 ? -13.347 -1.030 17.090 1.00 84.00 197 VAL A N 1
ATOM 1564 C CA . VAL A 1 197 ? -14.186 -2.137 16.615 1.00 84.00 197 VAL A CA 1
ATOM 1565 C C . VAL A 1 197 ? -14.763 -2.926 17.791 1.00 84.00 197 VAL A C 1
ATOM 1567 O O . VAL A 1 197 ? -15.919 -3.340 17.742 1.00 84.00 197 VAL A O 1
ATOM 1570 N N . ALA A 1 198 ? -13.992 -3.166 18.855 1.00 82.31 198 ALA A N 1
ATOM 1571 C CA . ALA A 1 198 ? -14.524 -3.826 20.046 1.00 82.31 198 ALA A CA 1
ATOM 1572 C C . ALA A 1 198 ? -15.612 -2.984 20.731 1.00 82.31 198 ALA A C 1
ATOM 1574 O O . ALA A 1 198 ? -16.624 -3.549 21.135 1.00 82.31 198 ALA A O 1
ATOM 1575 N N . TYR A 1 199 ? -15.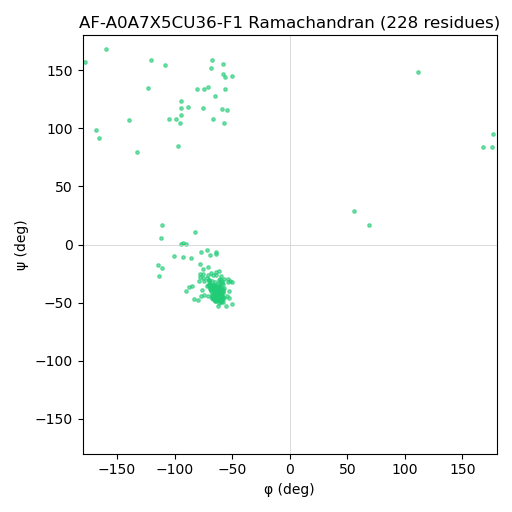427 -1.664 20.807 1.00 79.50 199 TYR A N 1
ATOM 1576 C CA . TYR A 1 199 ? -16.409 -0.731 21.353 1.00 79.50 199 TYR A CA 1
ATOM 1577 C C . TYR A 1 199 ? -17.715 -0.756 20.549 1.00 79.50 199 TYR A C 1
ATOM 1579 O O . TYR A 1 199 ? -18.758 -1.029 21.136 1.00 79.50 199 TYR A O 1
ATOM 1587 N N . ASN A 1 200 ? -17.652 -0.626 19.217 1.00 78.38 200 ASN A N 1
ATOM 1588 C CA . ASN A 1 200 ? -18.835 -0.687 18.345 1.00 78.38 200 ASN A CA 1
ATOM 1589 C C . ASN A 1 200 ? -19.600 -2.013 18.484 1.00 78.38 200 ASN A C 1
ATOM 1591 O O . ASN A 1 200 ? -20.823 -2.036 18.525 1.00 78.38 200 ASN A O 1
ATOM 1595 N N . ASN A 1 201 ? -18.896 -3.143 18.608 1.00 75.56 201 ASN A N 1
ATOM 1596 C CA . ASN A 1 201 ? -19.571 -4.429 18.817 1.00 75.56 201 ASN A CA 1
ATOM 1597 C C . ASN A 1 201 ? -20.257 -4.523 20.190 1.00 75.56 201 ASN A C 1
ATOM 1599 O O . ASN A 1 201 ? -21.257 -5.224 20.320 1.00 75.56 201 ASN A O 1
ATOM 1603 N N . LEU A 1 202 ? -19.715 -3.873 21.225 1.00 71.75 202 LEU A N 1
ATOM 1604 C CA . LEU A 1 202 ? -20.331 -3.857 22.552 1.00 71.75 202 LEU A CA 1
ATOM 1605 C C . LEU A 1 202 ? -21.557 -2.947 22.580 1.00 71.75 202 LEU A C 1
ATOM 1607 O O . LEU A 1 202 ? -22.578 -3.368 23.113 1.00 71.75 202 LEU A O 1
ATOM 1611 N N . THR A 1 203 ? -21.480 -1.761 21.973 1.00 65.25 203 THR A N 1
ATOM 1612 C CA . THR A 1 203 ? -22.603 -0.818 21.915 1.00 65.25 203 THR A CA 1
ATOM 1613 C C . THR A 1 203 ? -23.773 -1.377 21.108 1.00 65.25 203 THR A C 1
ATOM 1615 O O . THR A 1 203 ? -24.898 -1.379 21.603 1.00 65.25 203 THR A O 1
ATOM 1618 N N . VAL A 1 204 ? -23.517 -1.967 19.935 1.00 60.97 204 VAL A N 1
ATOM 1619 C CA . VAL A 1 204 ? -24.557 -2.623 19.117 1.00 60.97 204 VAL A CA 1
ATOM 1620 C C . VAL A 1 204 ? -25.204 -3.798 19.860 1.00 60.97 204 VAL A C 1
ATOM 1622 O O . VAL A 1 204 ? -26.426 -3.940 19.856 1.00 60.97 204 VAL A O 1
ATOM 1625 N N . ASN A 1 205 ? -24.413 -4.619 20.559 1.00 59.44 205 ASN A N 1
ATOM 1626 C CA . ASN A 1 205 ? -24.959 -5.723 21.352 1.00 59.44 205 ASN A CA 1
ATOM 1627 C C . ASN A 1 205 ? -25.746 -5.237 22.577 1.00 59.44 205 ASN A C 1
ATOM 1629 O O . ASN A 1 205 ? -26.741 -5.865 22.928 1.00 59.44 205 ASN A O 1
ATOM 1633 N N . SER A 1 206 ? -25.346 -4.132 23.214 1.00 54.19 206 SER A N 1
ATOM 1634 C CA . SER A 1 206 ? -26.133 -3.537 24.300 1.00 54.19 206 SER A CA 1
ATOM 1635 C C . SER A 1 206 ? -27.441 -2.926 23.801 1.00 54.19 206 SER A C 1
ATOM 1637 O O . SER A 1 206 ? -28.462 -3.114 24.449 1.00 54.19 206 SER A O 1
ATOM 1639 N N . SER A 1 207 ? -27.460 -2.283 22.629 1.00 51.19 207 SER A N 1
ATOM 1640 C CA . SER A 1 207 ? -28.699 -1.763 22.033 1.00 51.19 207 SER A CA 1
ATOM 1641 C C . SER A 1 207 ? -29.674 -2.886 21.663 1.00 51.19 207 SER A C 1
ATOM 1643 O O . SER A 1 207 ? -30.869 -2.758 21.904 1.00 51.19 207 SER A O 1
ATOM 1645 N N . ASN A 1 208 ? -29.169 -4.024 21.174 1.00 49.59 208 ASN A N 1
ATOM 1646 C CA . ASN A 1 208 ? -29.997 -5.208 20.926 1.00 49.59 208 ASN A CA 1
ATOM 1647 C C . ASN A 1 208 ? -30.474 -5.901 22.214 1.00 49.59 208 ASN A C 1
ATOM 1649 O O . ASN A 1 208 ? -31.507 -6.557 22.186 1.00 49.59 208 ASN A O 1
ATOM 1653 N N . ALA A 1 209 ? -29.752 -5.769 23.331 1.00 45.50 209 ALA A N 1
ATOM 1654 C CA . ALA A 1 209 ? -30.179 -6.310 24.622 1.00 45.50 209 ALA A CA 1
ATOM 1655 C C . ALA A 1 209 ? -31.244 -5.434 25.307 1.00 45.50 209 ALA A C 1
ATOM 1657 O O . ALA A 1 209 ? -32.110 -5.964 25.995 1.00 45.50 209 ALA A O 1
ATOM 1658 N N . VAL A 1 210 ? -31.217 -4.113 25.095 1.00 43.84 210 VAL A N 1
ATOM 1659 C CA . VAL A 1 210 ? -32.237 -3.188 25.624 1.00 43.84 210 VAL A CA 1
ATOM 1660 C C . VAL A 1 210 ? -33.591 -3.376 24.925 1.00 43.84 210 VAL A C 1
ATOM 1662 O O . VAL A 1 210 ? -34.621 -3.263 25.576 1.00 43.84 210 VAL A O 1
ATOM 1665 N N . ASN A 1 211 ? -33.608 -3.778 23.649 1.00 38.97 211 ASN A N 1
ATOM 1666 C CA . ASN A 1 211 ? -34.850 -4.086 22.922 1.00 38.97 211 ASN A CA 1
ATOM 1667 C C . ASN A 1 211 ? -35.552 -5.389 23.355 1.00 38.97 211 ASN A C 1
ATOM 1669 O O . ASN A 1 211 ? -36.624 -5.675 22.842 1.00 38.97 211 ASN A O 1
ATOM 1673 N N . ILE A 1 212 ? -34.971 -6.186 24.260 1.00 45.31 212 ILE A N 1
ATOM 1674 C CA . ILE A 1 212 ? -35.590 -7.428 24.768 1.00 45.31 212 ILE A CA 1
ATOM 1675 C C . ILE A 1 212 ? -36.230 -7.208 26.155 1.00 45.31 212 ILE A C 1
ATOM 1677 O O . ILE A 1 212 ? -36.950 -8.069 26.636 1.00 45.31 212 ILE A O 1
ATOM 1681 N N . ILE A 1 213 ? -35.995 -6.061 26.806 1.00 43.12 213 ILE A N 1
ATOM 1682 C CA . ILE A 1 213 ? -36.482 -5.775 28.175 1.00 43.12 213 ILE A CA 1
ATOM 1683 C C . ILE A 1 213 ? -37.558 -4.663 28.169 1.00 43.12 213 ILE A C 1
ATOM 1685 O O . ILE A 1 213 ? -37.990 -4.213 29.218 1.00 43.12 213 ILE A O 1
ATOM 1689 N N . ALA A 1 214 ? -37.997 -4.199 26.995 1.00 44.84 214 ALA A N 1
ATOM 1690 C CA . ALA A 1 214 ? -39.007 -3.140 26.857 1.00 44.84 214 ALA A CA 1
ATOM 1691 C C . ALA A 1 214 ? -40.359 -3.635 26.297 1.00 44.84 214 ALA A C 1
ATOM 1693 O O . ALA A 1 214 ? -41.160 -2.825 25.846 1.00 44.84 214 ALA A O 1
ATOM 1694 N N . GLU A 1 215 ? -40.606 -4.945 26.320 1.00 46.97 215 GLU A N 1
ATOM 1695 C CA . GLU A 1 215 ? -41.914 -5.557 26.054 1.00 46.97 215 GLU A CA 1
ATOM 1696 C C . GLU A 1 215 ? -42.178 -6.581 27.163 1.00 46.97 215 GLU A C 1
ATOM 1698 O O . GLU A 1 215 ? -41.847 -7.748 27.004 1.00 46.97 215 GLU A O 1
ATOM 1703 N N . ASP A 1 216 ? -42.609 -6.104 28.328 1.00 49.34 216 ASP A N 1
ATOM 1704 C CA . ASP A 1 216 ? -43.426 -6.822 29.321 1.00 49.34 216 ASP A CA 1
ATOM 1705 C C . ASP A 1 216 ? -43.403 -5.982 30.599 1.00 49.34 216 ASP A C 1
ATOM 1707 O O . ASP A 1 216 ? -42.522 -6.144 31.437 1.00 49.34 216 ASP A O 1
ATOM 1711 N N . ASP A 1 217 ? -44.292 -4.994 30.659 1.00 49.91 217 ASP A N 1
ATOM 1712 C CA . ASP A 1 217 ? -44.930 -4.493 31.882 1.00 49.91 217 ASP A CA 1
ATOM 1713 C C . ASP A 1 217 ? -45.808 -3.304 31.467 1.00 49.91 217 ASP A C 1
ATOM 1715 O O . ASP A 1 217 ? -45.304 -2.201 31.281 1.00 49.91 217 ASP A O 1
ATOM 1719 N N . ASP A 1 218 ? -47.094 -3.572 31.227 1.00 43.34 218 ASP A N 1
ATOM 1720 C CA . ASP A 1 218 ? -48.211 -2.692 31.599 1.00 43.34 218 ASP A CA 1
ATOM 1721 C C . ASP A 1 218 ? -49.532 -3.474 31.422 1.00 43.34 218 ASP A C 1
ATOM 1723 O O . ASP A 1 218 ? -50.056 -3.643 30.319 1.00 43.34 218 ASP A O 1
ATOM 1727 N N . ASP A 1 219 ? -50.015 -3.996 32.553 1.00 48.59 219 ASP A N 1
ATOM 1728 C CA . ASP A 1 219 ? -51.398 -4.403 32.820 1.00 48.59 219 ASP A CA 1
ATOM 1729 C C . ASP A 1 219 ? -52.370 -3.228 32.575 1.00 48.59 219 ASP A C 1
ATOM 1731 O O . ASP A 1 219 ? -52.117 -2.137 33.078 1.00 48.59 219 ASP A O 1
ATOM 1735 N N . ASP A 1 220 ? -53.490 -3.455 31.873 1.00 44.44 220 ASP A N 1
ATOM 1736 C CA . ASP A 1 220 ? -54.844 -2.985 32.256 1.00 44.44 220 ASP A CA 1
ATOM 1737 C C . ASP A 1 220 ? -55.867 -3.338 31.151 1.00 44.44 220 ASP A C 1
ATOM 1739 O O . ASP A 1 220 ? -56.206 -2.516 30.295 1.00 44.44 220 ASP A O 1
ATOM 1743 N N . ASP A 1 221 ? -56.394 -4.568 31.167 1.00 39.38 221 ASP A N 1
ATOM 1744 C CA . ASP A 1 221 ? -57.629 -4.894 30.442 1.00 39.38 221 ASP A CA 1
ATOM 1745 C C . ASP A 1 221 ? -58.810 -4.875 31.421 1.00 39.38 221 ASP A C 1
ATOM 1747 O O . ASP A 1 221 ? -58.973 -5.732 32.289 1.00 39.38 221 ASP A O 1
ATOM 1751 N N . ASN A 1 222 ? -59.617 -3.827 31.258 1.00 40.06 222 ASN A N 1
ATOM 1752 C CA . ASN A 1 222 ? -60.880 -3.563 31.932 1.00 40.06 222 ASN A CA 1
ATOM 1753 C C . ASN A 1 222 ? -61.890 -4.695 31.686 1.00 40.06 222 ASN A C 1
ATOM 1755 O O . ASN A 1 222 ? -62.375 -4.857 30.564 1.00 40.06 222 ASN A O 1
ATOM 1759 N N . GLU A 1 223 ? -62.294 -5.401 32.741 1.00 36.81 223 GLU A N 1
ATOM 1760 C CA . GLU A 1 223 ? -63.468 -6.276 32.717 1.00 36.81 223 GLU A CA 1
ATOM 1761 C C . GLU A 1 223 ? -64.677 -5.498 33.269 1.00 36.81 223 GLU A C 1
ATOM 1763 O O . GLU A 1 223 ? -64.781 -5.208 34.461 1.00 36.81 223 GLU A O 1
ATOM 1768 N N . TYR A 1 224 ? -65.558 -5.080 32.357 1.00 43.66 224 TYR A N 1
ATOM 1769 C CA . TYR A 1 224 ? -66.871 -4.513 32.657 1.00 43.66 224 TYR A CA 1
ATOM 1770 C C . TYR A 1 224 ? -67.858 -5.640 32.959 1.00 43.66 224 TYR A C 1
ATOM 1772 O O . TYR A 1 224 ? -67.960 -6.547 32.143 1.00 43.66 224 TYR A O 1
ATOM 1780 N N . GLU A 1 225 ? -68.652 -5.516 34.026 1.00 37.28 225 GLU A N 1
ATOM 1781 C CA . GLU A 1 225 ? -70.051 -5.979 34.065 1.00 37.28 225 GLU A CA 1
ATOM 1782 C C . GLU A 1 225 ? -70.776 -5.363 35.287 1.00 37.28 225 GLU A C 1
ATOM 1784 O O . GLU A 1 225 ? -70.751 -5.891 36.396 1.00 37.28 225 GLU A O 1
ATOM 1789 N N . GLU A 1 226 ? -71.412 -4.203 35.080 1.00 40.56 226 GLU A N 1
ATOM 1790 C CA . GLU A 1 226 ? -72.552 -3.736 35.886 1.00 40.56 226 GLU A CA 1
ATOM 1791 C C . GLU A 1 226 ? -73.818 -3.932 35.034 1.00 40.56 226 GLU A C 1
ATOM 1793 O O . GLU A 1 226 ? -74.031 -3.211 34.059 1.00 40.56 226 GLU A O 1
ATOM 1798 N N . GLU A 1 227 ? -74.650 -4.916 35.386 1.00 41.62 227 GLU A N 1
ATOM 1799 C CA . GLU A 1 227 ? -76.067 -4.950 35.001 1.00 41.62 227 GLU A CA 1
ATOM 1800 C C . GLU A 1 227 ? -76.902 -4.327 36.141 1.00 41.62 227 GLU A C 1
ATOM 1802 O O . GLU A 1 227 ? -77.001 -4.889 37.232 1.00 41.62 227 GLU A O 1
ATOM 1807 N N . GLU A 1 228 ? -77.497 -3.155 35.886 1.00 42.62 228 GLU A N 1
ATOM 1808 C CA . GLU A 1 228 ? -78.744 -2.680 36.522 1.00 42.62 228 GLU A CA 1
ATOM 1809 C C . GLU A 1 228 ? -79.912 -3.577 36.016 1.00 42.62 228 GLU A C 1
ATOM 1811 O O . GLU A 1 228 ? -79.847 -4.080 34.897 1.00 42.62 228 GLU A O 1
ATOM 1816 N N . ASP A 1 229 ? -81.041 -3.849 36.679 1.00 38.09 229 ASP A N 1
ATOM 1817 C CA . ASP A 1 229 ? -81.814 -3.103 37.673 1.00 38.09 229 ASP A CA 1
ATOM 1818 C C . ASP A 1 229 ? -83.028 -3.974 38.138 1.00 38.09 229 ASP A C 1
ATOM 1820 O O . ASP A 1 229 ? -83.499 -4.814 37.369 1.00 38.09 229 ASP A O 1
ATOM 1824 N N . TYR A 1 230 ? -83.565 -3.690 39.338 1.00 38.84 230 TYR A N 1
ATOM 1825 C CA . TYR A 1 230 ? -84.888 -4.046 39.937 1.00 38.84 230 TYR A CA 1
ATOM 1826 C C . TYR A 1 230 ? -85.394 -5.502 40.062 1.00 38.84 230 TYR A C 1
ATOM 1828 O O . TYR A 1 230 ? -85.883 -6.106 39.081 1.00 38.84 230 TYR A O 1
#

Solvent-accessible surface area (backbone atoms only — not comparable to full-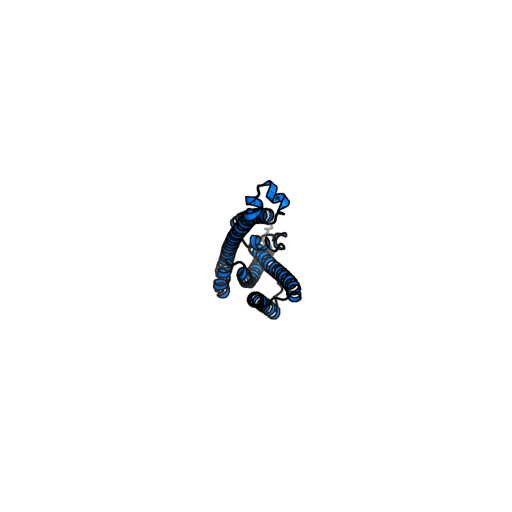atom values): 12780 Å² total; per-residue (Å²): 135,82,84,76,76,47,73,68,55,53,50,49,52,52,52,48,55,51,48,52,55,50,50,58,61,54,62,79,74,71,90,60,76,73,59,49,57,56,46,53,52,49,52,50,55,48,52,50,53,50,28,54,55,51,30,54,42,36,45,39,53,24,50,61,71,74,43,88,62,67,78,63,33,76,38,74,77,55,24,61,44,67,50,27,54,70,75,54,29,54,54,34,50,52,31,50,53,52,22,48,53,31,36,55,62,26,68,52,57,57,84,65,33,44,79,75,33,64,69,44,38,74,48,40,32,59,55,29,39,50,50,17,50,53,34,46,50,53,26,41,43,48,46,8,52,30,35,34,50,47,49,48,54,56,49,53,52,40,39,72,77,70,69,54,85,61,71,62,41,68,62,30,31,65,32,18,42,42,74,88,45,24,62,51,20,50,59,48,46,38,66,57,40,58,48,53,40,52,48,55,55,49,53,55,53,49,56,60,54,54,71,68,72,75,78,83,88,81,92,85,85,86,83,85,85,86,82,87,82,137

Sequence (230 aa):
MSPKTSPKARLCILGFVVAVVVGFIFFIRIGDSPTRISLYITSIVIMLAGCFFTSDTIKLLYKFYEQKAPWQRFIPVINEFYAIDMKFRIAAYIFLVIGTILTLIGILPYSIKSIFGDTFATEGSYFMLFAAFIVFGIMQIIVGIGTFLAIKDVKEEWMHLIGTDIGMIKILGAFSILPVLRILSYYALRKPLDTLVAYNNLTVNSSNAVNIIAEDDDDDDNEYEEEEDY

Foldseek 3Di:
DPPDCDPVNVVVVVVLLVCVVVVVVCVVPDDDDVVVVVVVVSVVVSLQVLLVLLLVLLCLLCLLVVHDRDPCSSPSQLVLLSLFDPVLSVVLVVLVVQLVVLQCLLPDDLVVQCVVPPCCSPCVSVVSNVVSVVSVLVSLQSSLVRNLVSLVVLQVVCCVPVVDHLVLLVVLSNLSSPNSSVSSNSVSSRVSSVVSSVVVVVVVVVVVVVVVVPPDDDDDDDDDDDDDDD

Nearest PDB structures (foldseek):
  7n58-assembly1_A  TM=2.405E-01  e=8.745E+00  Arabidopsis thaliana
  3zx6-assembly1_B  TM=1.791E-01  e=5.206E+00  Archaeoglobus fulgidus DSM 4304

Mean predicted aligned error: 14.26 Å

Radius of gyration: 27.62 Å; Cα contacts (8 Å, |Δi|>4): 178; chains: 1; bounding box: 114×30×75 Å